Protein AF-A0A3M2GVE6-F1 (afdb_monomer)

Radius of gyration: 26.88 Å; Cα contacts (8 Å, |Δi|>4): 475; chains: 1; bounding box: 98×36×93 Å

Sequence (222 aa):
MRGYRLPGWLLPLLMGIGWSCGSPPQQAPPVEDITTPPPVAPADTPHAGVFQSLDGVWEGEFRIYRIPQQPPSPVRPRLGEDALPDTLPLQLTQIIRVRQEYTSQSPYFQRVHIRDQYVTETGDTVTVLSRGVNKVQNGQLWCVVVKPEETVVHRGTLLGARTIIWQRDNRDHSPEEGLKIEYFRETVRDSLYTIVGWGYYDGDDPHRAPRWWFSGRYHRIR

Foldseek 3Di:
DDDDDDDDDDDPPPPPPPPPPDDPPDDFDDLQDFPDATDDDPLCVVQFQLCVLVAAKKWDKKWKWFQPDFALPALDDDDDDFDDDPPGPIDTDWIKTKMKHWADPGRFKIKIWMWIWTADPVRDIDIWIKIWMWGDDNNWTWTWIDTPVDIDIWTWDDDPRFKIWTWDACPVPCVVQFGWTKIWIWGRDDQKIKIWIFIDGHPDDSSTYGRMIMIDIIGGPD

Solvent-accessible surface area (backbone atoms only — not comparable to full-atom values): 12790 Å² total; per-residue (Å²): 132,84,87,88,80,90,89,81,87,80,76,80,82,76,79,75,80,75,77,74,78,70,75,76,82,78,77,71,70,62,86,82,53,71,85,62,81,58,75,87,42,84,62,29,61,91,49,59,44,71,63,56,84,62,48,33,30,34,40,38,44,38,36,36,27,35,36,95,66,59,49,87,47,64,54,73,71,84,78,60,96,86,57,80,70,87,88,54,80,67,40,84,76,47,61,30,41,39,39,39,41,31,45,66,81,49,51,44,32,26,40,34,42,38,41,39,35,35,66,49,98,88,65,48,79,48,76,48,68,33,43,29,26,42,36,47,53,81,54,39,39,34,40,34,38,43,45,93,90,50,74,47,65,27,47,44,46,76,59,72,97,47,27,41,36,35,35,34,68,29,78,87,78,39,70,91,77,41,51,43,34,40,41,36,46,36,38,57,54,96,59,38,39,39,34,40,34,39,29,40,45,74,92,58,63,83,80,21,18,58,38,33,37,37,42,32,48,28,37,57,80,85

pLDDT: mean 88.89, std 16.05, range [37.78, 98.81]

Secondary structure (DSSP, 8-state):
---------------------PPPPPPPPPTT--SSPPPPPGGGGGGTTTTGGG-EEEEEEEEEEE-SS--SS-SSPPP-SS---TTS--EEEEEEEEEEEEEEEETTEEEEEEEEEEE-TTS-EEEEEEEEEEEEETTEEEEEEE-SS-EEEEEEEE-SSSEEEEEEEGGGT-GGG---EEEEEEEEETTEEEEEEEEE-TT--TTS--SEEEEEEEEE--

Nearest PDB structures (foldseek):
  8uzl-assembly2_B  TM=6.788E-01  e=8.921E-02  synthetic construct
  1kt5-assembly1_A  TM=5.659E-01  e=2.032E-01  Bos taurus
  6x9z-assembly1_A  TM=4.587E-01  e=5.985E-01  synthetic construct
  8u2f-assembly1_A  TM=3.318E-01  e=1.417E-01  Vibrio parahaemolyticus
  3rfz-assembly3_E-2  TM=3.690E-01  e=7.839E+00  Escherichia coli

Mean predicted aligned error: 7.71 Å

Structure (mmCIF, N/CA/C/O backbone):
data_AF-A0A3M2GVE6-F1
#
_entry.id   AF-A0A3M2GVE6-F1
#
loop_
_atom_site.group_PDB
_atom_site.id
_atom_site.type_symbol
_atom_site.label_atom_id
_atom_site.label_alt_id
_atom_site.label_comp_id
_atom_site.label_asym_id
_atom_site.label_entity_id
_atom_site.label_seq_id
_atom_site.pdbx_PDB_ins_code
_atom_site.Cartn_x
_atom_site.Cartn_y
_atom_site.Cartn_z
_atom_site.occupancy
_atom_site.B_iso_or_equiv
_atom_site.auth_seq_id
_atom_site.auth_comp_id
_atom_site.auth_asym_id
_atom_site.auth_atom_id
_atom_site.pdbx_PDB_model_num
ATOM 1 N N . MET A 1 1 ? 75.429 13.486 -67.798 1.00 41.19 1 MET A N 1
ATOM 2 C CA . MET A 1 1 ? 75.187 12.870 -66.472 1.00 41.19 1 MET A CA 1
ATOM 3 C C . MET A 1 1 ? 73.741 13.182 -66.092 1.00 41.19 1 MET A C 1
ATOM 5 O O . MET A 1 1 ? 73.402 14.353 -66.061 1.00 41.19 1 MET A O 1
ATOM 9 N N . ARG A 1 2 ? 72.819 12.209 -66.229 1.00 37.78 2 ARG A N 1
ATOM 10 C CA . ARG A 1 2 ? 72.065 11.570 -65.114 1.00 37.78 2 ARG A CA 1
ATOM 11 C C . ARG A 1 2 ? 71.607 12.627 -64.087 1.00 37.78 2 ARG A C 1
ATOM 13 O O . ARG A 1 2 ? 72.454 13.129 -63.370 1.00 37.78 2 ARG A O 1
ATOM 20 N N . GLY A 1 3 ? 70.364 13.111 -64.035 1.00 47.50 3 GLY A N 1
ATOM 21 C CA . GLY A 1 3 ? 69.078 12.410 -64.080 1.00 47.50 3 GLY A CA 1
ATOM 22 C C . GLY A 1 3 ? 68.775 11.829 -62.698 1.00 47.50 3 GLY A C 1
ATOM 23 O O . GLY A 1 3 ? 69.533 10.959 -62.309 1.00 47.50 3 GLY A O 1
ATOM 24 N N . TYR A 1 4 ? 67.741 12.316 -61.990 1.00 39.75 4 TYR A N 1
ATOM 25 C CA . TYR A 1 4 ? 66.775 11.541 -61.179 1.00 39.75 4 TYR A CA 1
ATOM 26 C C . TYR A 1 4 ? 65.643 12.437 -60.627 1.00 39.75 4 TYR A C 1
ATOM 28 O O . TYR A 1 4 ? 65.856 13.589 -60.257 1.00 39.75 4 TYR A O 1
ATOM 36 N N . ARG A 1 5 ? 64.426 11.875 -60.640 1.00 42.59 5 ARG A N 1
ATOM 37 C CA . ARG A 1 5 ? 63.130 12.409 -60.179 1.00 42.59 5 ARG A CA 1
ATOM 38 C C . ARG A 1 5 ? 62.802 11.885 -58.762 1.00 42.59 5 ARG A C 1
ATOM 40 O O . ARG A 1 5 ? 63.206 10.762 -58.494 1.00 42.59 5 ARG A O 1
ATOM 47 N N . LEU A 1 6 ? 62.056 12.706 -57.986 1.00 42.62 6 LEU A N 1
ATOM 48 C CA . LEU A 1 6 ? 60.961 12.514 -56.971 1.00 42.62 6 LEU A CA 1
ATOM 49 C C . LEU A 1 6 ? 60.826 11.155 -56.215 1.00 42.62 6 LEU A C 1
ATOM 51 O O . LEU A 1 6 ? 61.258 10.161 -56.781 1.00 42.62 6 LEU A O 1
ATOM 55 N N . PRO A 1 7 ? 60.119 11.003 -55.053 1.00 55.91 7 PRO A N 1
ATOM 56 C CA . PRO A 1 7 ? 59.081 11.861 -54.431 1.00 55.91 7 PRO A CA 1
ATOM 57 C C . PRO A 1 7 ? 59.117 11.888 -52.869 1.00 55.91 7 PRO A C 1
ATOM 59 O O . PRO A 1 7 ? 60.027 11.348 -52.253 1.00 55.91 7 PRO A O 1
ATOM 62 N N . GLY A 1 8 ? 58.097 12.453 -52.205 1.00 37.78 8 GLY A N 1
ATOM 63 C CA . GLY A 1 8 ? 57.828 12.114 -50.797 1.00 37.78 8 GLY A CA 1
ATOM 64 C C . GLY A 1 8 ? 57.064 13.164 -50.000 1.00 37.78 8 GLY A C 1
ATOM 65 O O . GLY A 1 8 ? 57.628 13.804 -49.122 1.00 37.78 8 GLY A O 1
ATOM 66 N N . TRP A 1 9 ? 55.778 13.338 -50.298 1.00 45.12 9 TRP A N 1
ATOM 67 C CA . TRP A 1 9 ? 54.858 14.080 -49.439 1.00 45.12 9 TRP A CA 1
ATOM 68 C C . TRP A 1 9 ? 54.611 13.264 -48.163 1.00 45.12 9 TRP A C 1
ATOM 70 O O . TRP A 1 9 ? 53.950 12.230 -48.212 1.00 45.12 9 TRP A O 1
ATOM 80 N N . LEU A 1 10 ? 55.142 13.719 -47.029 1.00 43.47 10 LEU A N 1
ATOM 81 C CA . LEU A 1 10 ? 54.762 13.241 -45.699 1.00 43.47 10 LEU A CA 1
ATOM 82 C C . LEU A 1 10 ? 53.625 14.130 -45.189 1.00 43.47 10 LEU A C 1
ATOM 84 O O . LEU A 1 10 ? 53.851 15.191 -44.612 1.00 43.47 10 LEU A O 1
ATOM 88 N N . LEU A 1 11 ? 52.392 13.700 -45.450 1.00 49.66 11 LEU A N 1
ATOM 89 C CA . LEU A 1 11 ? 51.212 14.178 -44.733 1.00 49.66 11 LEU A CA 1
ATOM 90 C C . LEU A 1 11 ? 51.318 13.697 -43.276 1.00 49.66 11 LEU A C 1
ATOM 92 O O . LEU A 1 11 ? 51.379 12.484 -43.057 1.00 49.66 11 LEU A O 1
ATOM 96 N N . PRO A 1 12 ? 51.326 14.590 -42.272 1.00 47.78 12 PRO A N 1
ATOM 97 C CA . PRO A 1 12 ? 51.165 14.167 -40.896 1.00 47.78 12 PRO A CA 1
ATOM 98 C C . PRO A 1 12 ? 49.717 13.703 -40.727 1.00 47.78 12 PRO A C 1
ATOM 100 O O . PRO A 1 12 ? 48.774 14.490 -40.808 1.00 47.78 12 PRO A O 1
ATOM 103 N N . LEU A 1 13 ? 49.546 12.398 -40.522 1.00 46.69 13 LEU A N 1
ATOM 104 C CA . LEU A 1 13 ? 48.288 11.805 -40.093 1.00 46.69 13 LEU A CA 1
ATOM 105 C C . LEU A 1 13 ? 48.014 12.305 -38.663 1.00 46.69 13 LEU A C 1
ATOM 107 O O . LEU A 1 13 ? 48.467 11.720 -37.681 1.00 46.69 13 LEU A O 1
ATOM 111 N N . LEU A 1 14 ? 47.327 13.441 -38.544 1.00 45.81 14 LEU A N 1
ATOM 112 C CA . LEU A 1 14 ? 46.731 13.897 -37.294 1.00 45.81 14 LEU A CA 1
ATOM 113 C C . LEU A 1 14 ? 45.659 12.873 -36.909 1.00 45.81 14 LEU A C 1
ATOM 115 O O . LEU A 1 14 ? 44.540 12.909 -37.418 1.00 45.81 14 LEU A O 1
ATOM 119 N N . MET A 1 15 ? 46.012 11.935 -36.027 1.00 45.38 15 MET A N 1
ATOM 120 C CA . MET A 1 15 ? 45.028 11.160 -35.278 1.00 45.38 15 MET A CA 1
ATOM 121 C C . MET A 1 15 ? 44.247 12.140 -34.404 1.00 45.38 15 MET A C 1
ATOM 123 O O . MET A 1 15 ? 44.642 12.463 -33.285 1.00 45.38 15 MET A O 1
ATOM 127 N N . GLY A 1 16 ? 43.144 12.654 -34.946 1.00 49.19 16 GLY A N 1
ATOM 128 C CA . GLY A 1 16 ? 42.115 13.299 -34.155 1.00 49.19 16 GLY A CA 1
ATOM 129 C C . GLY A 1 16 ? 41.559 12.258 -33.195 1.00 49.19 16 GLY A C 1
ATOM 130 O O . GLY A 1 16 ? 40.758 11.414 -33.588 1.00 49.19 16 GLY A O 1
ATOM 131 N N . ILE A 1 17 ? 42.007 12.301 -31.941 1.00 55.34 17 ILE A N 1
ATOM 132 C CA . ILE A 1 17 ? 41.291 11.684 -30.831 1.00 55.34 17 ILE A CA 1
ATOM 133 C C . ILE A 1 17 ? 39.960 12.429 -30.785 1.00 55.34 17 ILE A C 1
ATOM 135 O O . ILE A 1 17 ? 39.867 13.534 -30.254 1.00 55.34 17 ILE A O 1
ATOM 139 N N . GLY A 1 18 ? 38.949 11.869 -31.444 1.00 46.88 18 GLY A N 1
ATOM 140 C CA . GLY A 1 18 ? 37.577 12.306 -31.292 1.00 46.88 18 GLY A CA 1
ATOM 141 C C . GLY A 1 18 ? 37.183 12.002 -29.860 1.00 46.88 18 GLY A C 1
ATOM 142 O O . GLY A 1 18 ? 36.837 10.867 -29.541 1.00 46.88 18 GLY A O 1
ATOM 143 N N . TRP A 1 19 ? 37.280 13.002 -28.986 1.00 50.66 19 TRP A N 1
ATOM 144 C CA . TRP A 1 19 ? 36.579 12.993 -27.714 1.00 50.66 19 TRP A CA 1
ATOM 145 C C . TRP A 1 19 ? 35.099 12.965 -28.078 1.00 50.66 19 TRP A C 1
ATOM 147 O O . TRP A 1 19 ? 34.486 13.996 -28.341 1.00 50.66 19 TRP A O 1
ATOM 157 N N . SER A 1 20 ? 34.548 11.757 -28.195 1.00 51.25 20 SER A N 1
ATOM 158 C CA . SER A 1 20 ? 33.112 11.557 -28.182 1.00 51.25 20 SER A CA 1
ATOM 159 C C . SER A 1 20 ? 32.658 12.090 -26.834 1.00 51.25 20 SER A C 1
ATOM 161 O O . SER A 1 20 ? 32.805 11.409 -25.819 1.00 51.25 20 SER A O 1
ATOM 163 N N . CYS A 1 21 ? 32.197 13.341 -26.819 1.00 48.03 21 CYS A N 1
ATOM 164 C CA . CYS A 1 21 ? 31.505 13.947 -25.698 1.00 48.03 21 CYS A CA 1
ATOM 165 C C . CYS A 1 21 ? 30.288 13.069 -25.408 1.00 48.03 21 CYS A C 1
ATOM 167 O O . CYS A 1 21 ? 29.227 13.251 -26.002 1.00 48.03 21 CYS A O 1
ATOM 169 N N . GLY A 1 22 ? 30.471 12.061 -24.552 1.00 56.84 22 GLY A N 1
ATOM 170 C CA . GLY A 1 22 ? 29.373 11.300 -23.992 1.00 56.84 22 GLY A CA 1
ATOM 171 C C . GLY A 1 22 ? 28.440 12.309 -23.349 1.00 56.84 22 GLY A C 1
ATOM 172 O O . GLY A 1 22 ? 28.877 13.108 -22.517 1.00 56.84 22 GLY A O 1
ATOM 173 N N . SER A 1 23 ? 27.188 12.336 -23.800 1.00 63.28 23 SER A N 1
ATOM 174 C CA . SER A 1 23 ? 26.164 13.145 -23.155 1.00 63.28 23 SER A CA 1
ATOM 175 C C . SER A 1 23 ? 26.216 12.872 -21.649 1.00 63.28 23 SER A C 1
ATOM 177 O O . SER A 1 23 ? 26.389 11.711 -21.258 1.00 63.28 23 SER A O 1
ATOM 179 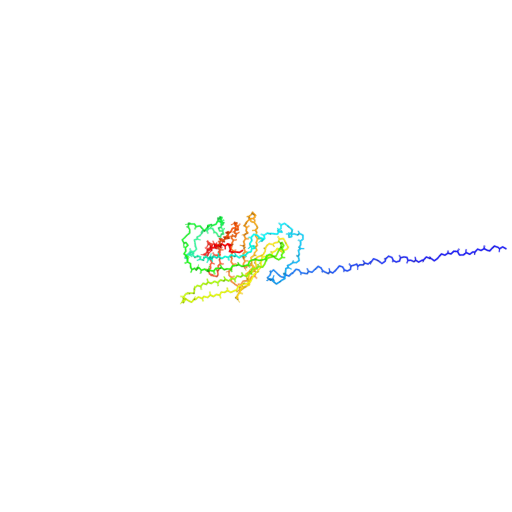N N . PRO A 1 24 ? 26.130 13.912 -20.803 1.00 62.75 24 PRO A N 1
ATOM 180 C CA . PRO A 1 24 ? 26.161 13.718 -19.364 1.00 62.75 24 PRO A CA 1
ATOM 181 C C . PRO A 1 24 ? 25.074 12.708 -18.970 1.00 62.75 24 PRO A C 1
ATOM 183 O O . PRO A 1 24 ? 23.998 12.719 -19.579 1.00 62.75 24 PRO A O 1
ATOM 186 N N . PRO A 1 25 ? 25.349 11.817 -17.999 1.00 68.81 25 PRO A N 1
ATOM 187 C CA . PRO A 1 25 ? 24.378 10.826 -17.564 1.00 68.81 25 PRO A CA 1
ATOM 188 C C . PRO A 1 25 ? 23.083 11.544 -17.187 1.00 68.81 25 PRO A C 1
ATOM 190 O O . PRO A 1 25 ? 23.088 12.462 -16.365 1.00 68.81 25 PRO A O 1
ATOM 193 N N . GLN A 1 26 ? 21.990 11.167 -17.851 1.00 70.38 26 GLN A N 1
ATOM 194 C CA . GLN A 1 26 ? 20.687 11.776 -17.634 1.00 70.38 26 GLN A CA 1
ATOM 195 C C . GLN A 1 26 ? 20.308 11.566 -16.167 1.00 70.38 26 GLN A C 1
ATOM 197 O O . GLN A 1 26 ? 20.229 10.430 -15.697 1.00 70.38 26 GLN A O 1
ATOM 202 N N . GLN A 1 27 ? 20.147 12.663 -15.428 1.00 79.94 27 GLN A N 1
ATOM 203 C CA . GLN A 1 27 ? 19.787 12.605 -14.018 1.00 79.94 27 GLN A CA 1
ATOM 204 C C . GLN A 1 27 ? 18.449 11.873 -13.882 1.00 79.94 27 GLN A C 1
ATOM 206 O O . GLN A 1 27 ? 17.494 12.181 -14.599 1.00 79.94 27 GLN A O 1
ATOM 211 N N . ALA A 1 28 ? 18.394 10.875 -12.999 1.00 85.06 28 ALA A N 1
ATOM 212 C CA . ALA A 1 28 ? 17.163 10.137 -12.754 1.00 85.06 28 ALA A CA 1
ATOM 213 C C . ALA A 1 28 ? 16.071 11.096 -12.242 1.00 85.06 28 ALA A C 1
ATOM 215 O O . ALA A 1 28 ? 16.392 12.015 -11.478 1.00 85.06 28 ALA A O 1
ATOM 216 N N . PRO A 1 29 ? 14.798 10.896 -12.635 1.00 89.94 29 PRO A N 1
ATOM 217 C CA . PRO A 1 29 ? 13.710 11.704 -12.109 1.00 89.94 29 PRO A CA 1
ATOM 218 C C . PRO A 1 29 ? 13.598 11.522 -10.584 1.00 89.94 29 PRO A C 1
ATOM 220 O O . PRO A 1 29 ? 14.005 10.474 -10.060 1.00 89.94 29 PRO A O 1
ATOM 223 N N . PRO A 1 30 ? 13.041 12.508 -9.862 1.00 94.38 30 PRO A N 1
ATOM 224 C CA . PRO A 1 30 ? 12.767 12.382 -8.434 1.00 94.38 30 PRO A CA 1
ATOM 225 C C . PRO A 1 30 ? 11.915 11.140 -8.117 1.00 94.38 30 PRO A C 1
ATOM 227 O O . PRO A 1 30 ? 11.138 10.664 -8.955 1.00 94.38 30 PRO A O 1
ATOM 230 N N . VAL A 1 31 ? 12.055 10.582 -6.911 1.00 93.81 31 VAL A N 1
ATOM 231 C CA . VAL A 1 31 ? 11.317 9.364 -6.524 1.00 93.81 31 VAL A CA 1
ATOM 232 C C . VAL A 1 31 ? 9.812 9.629 -6.536 1.00 93.81 31 VAL A C 1
ATOM 234 O O . VAL A 1 31 ? 9.043 8.756 -6.913 1.00 93.81 31 VAL A O 1
ATOM 237 N N . GLU A 1 32 ? 9.396 10.851 -6.257 1.00 94.56 32 GLU A N 1
ATOM 238 C CA . GLU A 1 32 ? 8.011 11.303 -6.166 1.00 94.56 32 GLU A CA 1
ATOM 239 C C . GLU A 1 32 ? 7.360 11.454 -7.553 1.00 94.56 32 GLU A C 1
ATOM 241 O O . GLU A 1 32 ? 6.135 11.501 -7.661 1.00 94.56 32 GLU A O 1
ATOM 246 N N . ASP A 1 33 ? 8.154 11.498 -8.635 1.00 95.81 33 ASP A N 1
ATOM 247 C CA . ASP A 1 33 ? 7.623 11.582 -9.995 1.00 95.81 33 ASP A CA 1
ATOM 248 C C . ASP A 1 33 ? 6.902 10.279 -10.375 1.00 95.81 33 ASP A C 1
ATOM 250 O O . ASP A 1 33 ? 7.508 9.216 -10.566 1.00 95.81 33 ASP A O 1
ATOM 254 N N . ILE A 1 34 ? 5.579 10.385 -10.503 1.00 96.88 34 ILE A N 1
ATOM 255 C CA . ILE A 1 34 ? 4.697 9.307 -10.955 1.00 96.88 34 ILE A CA 1
ATOM 256 C C . ILE A 1 34 ? 4.455 9.330 -12.470 1.00 96.88 34 ILE A C 1
ATOM 258 O O . ILE A 1 34 ? 3.793 8.444 -13.013 1.00 96.88 34 ILE A O 1
ATOM 262 N N . THR A 1 35 ? 4.911 10.360 -13.178 1.00 96.38 35 THR A N 1
ATOM 263 C CA . THR A 1 35 ? 4.611 10.586 -14.597 1.00 96.38 35 THR A CA 1
ATOM 264 C C . THR A 1 35 ? 5.626 9.908 -15.506 1.00 96.38 35 THR A C 1
ATOM 266 O O . THR A 1 35 ? 5.215 9.262 -16.474 1.00 96.38 35 THR A O 1
ATOM 269 N N . THR A 1 36 ? 6.908 9.954 -15.147 1.00 94.69 36 THR A N 1
ATOM 270 C CA . THR A 1 36 ? 8.010 9.451 -15.972 1.00 94.69 36 THR A CA 1
ATOM 271 C C . THR A 1 36 ? 8.582 8.152 -15.398 1.00 94.69 36 THR A C 1
ATOM 273 O O . THR A 1 36 ? 9.039 8.142 -14.253 1.00 94.69 36 THR A O 1
ATOM 276 N N . PRO A 1 37 ? 8.605 7.042 -16.161 1.00 95.69 37 PRO A N 1
ATOM 277 C CA . PRO A 1 37 ? 9.371 5.864 -15.773 1.00 95.69 37 PRO A CA 1
ATOM 278 C C . PRO A 1 37 ? 10.866 6.207 -15.643 1.00 95.69 37 PRO A C 1
ATOM 280 O O . PRO A 1 37 ? 11.411 6.841 -16.551 1.00 95.69 37 PRO A O 1
ATOM 283 N N . PRO A 1 38 ? 11.548 5.811 -14.553 1.00 94.50 38 PRO A N 1
ATOM 284 C CA . PRO A 1 38 ? 12.977 6.061 -14.410 1.00 94.50 38 PRO A CA 1
ATOM 285 C C . PRO A 1 38 ? 13.772 5.267 -15.464 1.00 94.50 38 PRO A C 1
ATOM 287 O O . PRO A 1 38 ? 13.320 4.205 -15.907 1.00 94.50 38 PRO A O 1
ATOM 290 N N . PRO A 1 39 ? 14.958 5.750 -15.877 1.00 95.31 39 PRO A N 1
ATOM 291 C CA . PRO A 1 39 ? 15.847 4.968 -16.726 1.00 95.31 39 PRO A CA 1
ATOM 292 C C . PRO A 1 39 ? 16.277 3.693 -15.991 1.00 95.31 39 PRO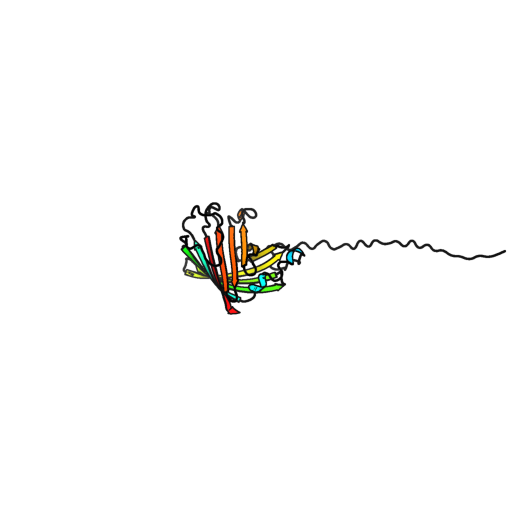 A C 1
ATOM 294 O O . PRO A 1 39 ? 16.569 3.731 -14.797 1.00 95.31 39 PRO A O 1
ATOM 297 N N . VAL A 1 40 ? 16.333 2.574 -16.713 1.00 96.25 40 VAL A N 1
ATOM 298 C CA . VAL A 1 40 ? 16.705 1.274 -16.139 1.00 96.25 40 VAL A CA 1
ATOM 299 C C . VAL A 1 40 ? 18.211 1.233 -15.886 1.00 96.25 40 VAL A C 1
ATOM 301 O O . VAL A 1 40 ? 19.009 1.341 -16.820 1.00 96.25 40 VAL A O 1
ATOM 304 N N . ALA A 1 41 ? 18.602 1.044 -14.630 1.00 96.00 41 ALA A N 1
ATOM 305 C CA . ALA A 1 41 ? 19.979 0.835 -14.210 1.00 96.00 41 ALA A CA 1
ATOM 306 C C . ALA A 1 41 ? 20.313 -0.669 -14.139 1.00 96.00 41 ALA A C 1
ATOM 308 O O . ALA A 1 41 ? 19.433 -1.488 -13.872 1.00 96.00 41 ALA A O 1
ATOM 309 N N . PRO A 1 42 ? 21.592 -1.075 -14.272 1.00 96.94 42 PRO A N 1
ATOM 310 C CA . PRO A 1 42 ? 21.991 -2.475 -14.093 1.00 96.94 42 PRO A CA 1
ATOM 311 C C . PRO A 1 42 ? 21.540 -3.082 -12.754 1.00 96.94 42 PRO A C 1
ATOM 313 O O . PRO A 1 42 ? 21.178 -4.258 -12.704 1.00 96.94 42 PRO A O 1
ATOM 316 N N . ALA A 1 43 ? 21.506 -2.268 -11.693 1.00 97.31 43 ALA A N 1
ATOM 317 C CA . ALA A 1 43 ? 21.043 -2.659 -10.362 1.00 97.31 43 ALA A CA 1
ATOM 318 C C . ALA A 1 43 ? 19.546 -3.016 -10.301 1.00 97.31 43 ALA A C 1
ATOM 320 O O . ALA A 1 43 ? 19.134 -3.684 -9.357 1.00 97.31 43 ALA A O 1
ATOM 321 N N . ASP A 1 44 ? 18.743 -2.614 -11.290 1.00 97.81 44 ASP A N 1
ATOM 322 C CA . ASP A 1 44 ? 17.305 -2.899 -11.330 1.00 97.81 44 ASP A CA 1
ATOM 323 C C . ASP A 1 44 ? 17.019 -4.330 -11.799 1.00 97.81 44 ASP A C 1
ATOM 325 O O . ASP A 1 44 ? 15.993 -4.898 -11.437 1.00 97.81 44 ASP A O 1
ATOM 329 N N . THR A 1 45 ? 17.941 -4.934 -12.561 1.00 97.75 45 THR A N 1
ATOM 330 C CA . THR A 1 45 ? 17.791 -6.254 -13.204 1.00 97.75 45 THR A CA 1
ATOM 331 C C . THR A 1 45 ? 17.215 -7.348 -12.291 1.00 97.75 45 THR A C 1
ATOM 333 O O . THR A 1 45 ? 16.309 -8.057 -12.732 1.00 97.75 45 THR A O 1
ATOM 336 N N . PRO A 1 46 ? 17.651 -7.500 -11.020 1.00 97.25 46 PRO A N 1
ATOM 337 C CA . PRO A 1 46 ? 17.106 -8.521 -10.119 1.00 97.25 46 PRO A CA 1
ATOM 338 C C . PRO A 1 46 ? 15.619 -8.341 -9.770 1.00 97.25 46 PRO A C 1
ATOM 340 O O . PRO A 1 46 ? 15.003 -9.263 -9.241 1.00 97.25 46 PRO A O 1
ATOM 343 N N . HIS A 1 47 ? 15.043 -7.168 -10.037 1.00 97.81 47 HIS A N 1
ATOM 344 C CA . HIS A 1 47 ? 13.662 -6.807 -9.719 1.00 97.81 47 HIS A CA 1
ATOM 345 C C . HIS A 1 47 ? 12.746 -6.760 -10.951 1.00 97.81 47 HIS A C 1
ATOM 347 O O . HIS A 1 47 ? 11.627 -6.254 -10.871 1.00 97.81 47 HIS A O 1
ATOM 353 N N . ALA A 1 48 ? 13.186 -7.282 -12.098 1.00 98.12 48 ALA A N 1
ATOM 354 C CA . ALA A 1 48 ? 12.356 -7.343 -13.295 1.00 98.12 48 ALA A CA 1
ATOM 355 C C . ALA A 1 48 ? 11.064 -8.145 -13.046 1.00 98.12 48 ALA A C 1
ATOM 357 O O . ALA A 1 48 ? 11.101 -9.286 -12.592 1.00 98.12 48 ALA A O 1
ATOM 358 N N . GLY A 1 49 ? 9.914 -7.548 -13.361 1.00 97.88 49 GLY A N 1
ATOM 359 C CA . GLY A 1 49 ? 8.593 -8.170 -13.235 1.00 97.88 49 GLY A CA 1
ATOM 360 C C . GLY A 1 49 ? 8.063 -8.248 -11.802 1.00 97.88 49 GLY A C 1
ATOM 361 O O . GLY A 1 49 ? 7.023 -8.860 -11.576 1.00 97.88 49 GLY A O 1
ATOM 362 N N . VAL A 1 50 ? 8.732 -7.617 -10.831 1.00 98.00 50 VAL A N 1
ATOM 363 C CA . VAL A 1 50 ? 8.398 -7.745 -9.403 1.00 98.00 50 VAL A CA 1
ATOM 364 C C . VAL A 1 50 ? 6.962 -7.327 -9.055 1.00 98.00 50 VAL A C 1
ATOM 366 O O . VAL A 1 50 ? 6.372 -7.866 -8.123 1.00 98.00 50 VAL A O 1
ATOM 369 N N . PHE A 1 51 ? 6.373 -6.408 -9.822 1.00 98.00 51 PHE A N 1
ATOM 370 C CA . PHE A 1 51 ? 5.011 -5.912 -9.597 1.00 98.00 51 PHE A CA 1
ATOM 371 C C . PHE A 1 51 ? 3.941 -6.625 -10.432 1.00 98.00 51 PHE A C 1
ATOM 373 O O . PHE A 1 51 ? 2.753 -6.373 -10.244 1.00 98.00 51 PHE A O 1
ATOM 380 N N . GLN A 1 52 ? 4.330 -7.515 -11.348 1.00 97.38 52 GLN A N 1
ATOM 381 C CA . GLN A 1 52 ? 3.425 -8.088 -12.350 1.00 97.38 52 GLN A CA 1
ATOM 382 C C . GLN A 1 52 ? 2.244 -8.847 -11.728 1.00 97.38 52 GLN A C 1
ATOM 384 O O . GLN A 1 52 ? 1.149 -8.859 -12.282 1.00 97.38 52 GLN A O 1
ATOM 389 N N . SER A 1 53 ? 2.433 -9.450 -10.552 1.00 96.69 53 SER A N 1
ATOM 390 C CA . SER A 1 53 ? 1.358 -10.147 -9.837 1.00 96.69 53 SER A CA 1
ATOM 391 C C . SER A 1 53 ? 0.181 -9.231 -9.477 1.00 96.69 53 SER A C 1
ATOM 393 O O . SER A 1 53 ? -0.947 -9.717 -9.384 1.00 96.69 53 SER A O 1
ATOM 395 N N . LEU A 1 54 ? 0.413 -7.923 -9.323 1.00 97.56 54 LEU A N 1
ATOM 396 C CA . LEU A 1 54 ? -0.621 -6.931 -9.029 1.00 97.56 54 LEU A CA 1
ATOM 397 C C . LEU A 1 54 ? -1.417 -6.499 -10.265 1.00 97.56 54 LEU A C 1
ATOM 399 O O . LEU A 1 54 ? -2.497 -5.950 -10.082 1.00 97.56 54 LEU A O 1
ATOM 403 N N . ASP A 1 55 ? -0.944 -6.740 -11.495 1.00 98.25 55 ASP A N 1
ATOM 404 C CA . ASP A 1 55 ? -1.649 -6.302 -12.710 1.00 98.25 55 ASP A CA 1
ATOM 405 C C . ASP A 1 55 ? -3.097 -6.797 -12.724 1.00 98.25 55 ASP A C 1
ATOM 407 O O . ASP A 1 55 ? -3.343 -7.968 -12.441 1.00 98.25 55 ASP A O 1
ATOM 411 N N . GLY A 1 56 ? -4.043 -5.925 -13.080 1.00 98.06 56 GLY A N 1
ATOM 412 C CA . GLY A 1 56 ? -5.477 -6.226 -13.085 1.00 98.06 56 GLY A CA 1
ATOM 413 C C . GLY A 1 56 ? -6.288 -5.268 -12.217 1.00 98.06 56 GLY A C 1
ATOM 414 O O . GLY A 1 56 ? -5.800 -4.217 -11.789 1.00 98.06 56 GLY A O 1
ATOM 415 N N . VAL A 1 57 ? -7.550 -5.624 -11.979 1.00 98.69 57 VAL A N 1
ATOM 416 C CA . VAL A 1 57 ? -8.453 -4.847 -11.120 1.00 98.69 57 VAL A CA 1
ATOM 417 C C . VAL A 1 57 ? -8.779 -5.613 -9.855 1.00 98.69 57 VAL A C 1
ATOM 419 O O . VAL A 1 57 ? -9.223 -6.759 -9.912 1.00 98.69 57 VAL A O 1
ATOM 422 N N . TRP A 1 58 ? -8.629 -4.934 -8.725 1.00 98.75 58 TRP A N 1
ATOM 423 C CA . TRP A 1 58 ? -8.876 -5.457 -7.392 1.00 98.75 58 TRP A CA 1
ATOM 424 C C . TRP A 1 58 ? -9.959 -4.644 -6.700 1.00 98.75 58 TRP A C 1
ATOM 426 O O . TRP A 1 58 ? -9.917 -3.413 -6.715 1.00 98.75 58 TRP A O 1
ATOM 436 N N . GLU A 1 59 ? -10.915 -5.329 -6.080 1.00 98.81 59 GLU A N 1
ATOM 437 C CA . GLU A 1 59 ? -11.966 -4.704 -5.278 1.00 98.81 59 GLU A CA 1
ATOM 438 C C . GLU A 1 59 ? -12.099 -5.382 -3.918 1.00 98.81 59 GLU A C 1
ATOM 440 O O . GLU A 1 59 ? -11.967 -6.601 -3.791 1.00 98.81 59 GLU A O 1
ATOM 445 N N . GLY A 1 60 ? -12.363 -4.588 -2.886 1.00 98.62 60 GLY A N 1
ATOM 446 C CA . GLY A 1 60 ? -12.546 -5.101 -1.536 1.00 98.62 60 GLY A CA 1
ATOM 447 C C . GLY A 1 60 ? -12.566 -4.004 -0.486 1.00 98.62 60 GLY A C 1
ATOM 448 O O . GLY A 1 60 ? -12.975 -2.873 -0.753 1.00 98.62 60 GLY A O 1
ATOM 449 N N . GLU A 1 61 ? -12.137 -4.353 0.722 1.00 98.69 61 GLU A N 1
ATOM 450 C CA . GLU A 1 61 ? -12.187 -3.453 1.870 1.00 98.69 61 GLU A CA 1
ATOM 451 C C . GLU A 1 61 ? -10.810 -3.285 2.502 1.00 98.69 61 GLU A C 1
ATOM 453 O O . GLU A 1 61 ? -10.086 -4.259 2.722 1.00 98.69 61 GLU A O 1
ATOM 458 N N . PHE A 1 62 ? -10.500 -2.039 2.846 1.00 98.56 62 PHE A N 1
ATOM 459 C CA . PHE A 1 62 ? -9.404 -1.663 3.721 1.00 98.56 62 PHE A CA 1
ATOM 460 C C . PHE A 1 62 ? -9.978 -1.208 5.060 1.00 98.56 62 PHE A C 1
ATOM 462 O O . PHE A 1 62 ? -10.808 -0.301 5.129 1.00 98.56 62 PHE A O 1
ATOM 469 N N . ARG A 1 63 ? -9.567 -1.874 6.131 1.00 98.50 63 ARG A N 1
ATOM 470 C CA . ARG A 1 63 ? -10.058 -1.664 7.490 1.00 98.50 63 ARG A CA 1
ATOM 471 C C . ARG A 1 63 ? -8.963 -1.048 8.337 1.00 98.50 63 ARG A C 1
ATOM 473 O O . ARG A 1 63 ? -7.836 -1.547 8.358 1.00 98.50 63 ARG A O 1
ATOM 480 N N . ILE A 1 64 ? -9.323 0.015 9.042 1.00 98.19 64 ILE A N 1
ATOM 481 C CA . ILE A 1 64 ? -8.446 0.742 9.953 1.00 98.19 64 ILE A CA 1
ATOM 482 C C . ILE A 1 64 ? -8.889 0.435 11.373 1.00 98.19 64 ILE A C 1
ATOM 484 O O . ILE A 1 64 ? -10.071 0.535 11.708 1.00 98.19 64 ILE A O 1
ATOM 488 N N . TYR A 1 65 ? -7.925 0.065 12.200 1.00 97.81 65 TYR A N 1
ATOM 489 C CA . TYR A 1 65 ? -8.116 -0.238 13.601 1.00 97.81 65 TYR A CA 1
ATOM 490 C C . TYR A 1 65 ? -7.224 0.650 14.455 1.00 97.81 65 TYR A C 1
ATOM 492 O O . TYR A 1 65 ? -6.126 1.046 14.059 1.00 97.81 65 TYR A O 1
ATOM 500 N N . ARG A 1 66 ? -7.685 0.898 15.674 1.00 96.75 66 ARG A N 1
ATOM 501 C CA . ARG A 1 66 ? -6.975 1.645 16.703 1.00 96.75 66 ARG A CA 1
ATOM 502 C C . ARG A 1 66 ? -6.893 0.816 17.975 1.00 96.75 66 ARG A C 1
ATOM 504 O O . ARG A 1 66 ? -7.873 0.188 18.368 1.00 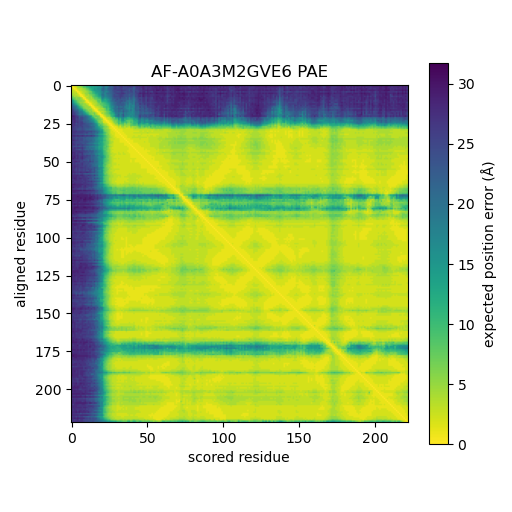96.75 66 ARG A O 1
ATOM 511 N N . ILE A 1 67 ? -5.766 0.903 18.675 1.00 94.88 67 ILE A N 1
ATOM 512 C CA . ILE A 1 67 ? -5.710 0.579 20.106 1.00 94.88 67 ILE A CA 1
ATOM 513 C C . ILE A 1 67 ? -5.942 1.855 20.932 1.00 94.88 67 ILE A C 1
ATOM 515 O O . ILE A 1 67 ? -5.258 2.853 20.696 1.00 94.88 67 ILE A O 1
ATOM 519 N N . PRO A 1 68 ? -6.877 1.875 21.904 1.00 93.19 68 PRO A N 1
ATOM 520 C CA . PRO A 1 68 ? -7.184 3.084 22.679 1.00 93.19 68 PRO A CA 1
ATOM 521 C C . PRO A 1 68 ? -5.975 3.688 23.395 1.00 93.19 68 PRO A C 1
ATOM 523 O O . PRO A 1 68 ? -5.840 4.908 23.456 1.00 93.19 68 PRO A O 1
ATOM 526 N N . GLN A 1 69 ? -5.091 2.825 23.896 1.00 92.06 69 GLN A N 1
ATOM 527 C CA . GLN A 1 69 ? -3.864 3.186 24.590 1.00 92.06 69 GLN A CA 1
ATOM 528 C C . GLN A 1 69 ? -2.725 2.299 24.078 1.00 92.06 69 GLN A C 1
ATOM 530 O O . GLN A 1 69 ? -2.863 1.078 24.053 1.00 92.06 69 GLN A O 1
ATOM 535 N N . GLN A 1 70 ? -1.600 2.899 23.675 1.00 91.19 70 GLN A N 1
ATOM 536 C CA . GLN A 1 70 ? -0.451 2.148 23.158 1.00 91.19 70 GLN A CA 1
ATOM 537 C C . GLN A 1 70 ? 0.148 1.279 24.273 1.00 91.19 70 GLN A C 1
ATOM 539 O O . GLN A 1 70 ? 0.608 1.827 25.267 1.00 91.19 70 GLN A O 1
ATOM 544 N N . PRO A 1 71 ? 0.182 -0.056 24.197 1.00 89.06 71 PRO A N 1
ATOM 545 C CA . PRO A 1 71 ? 0.881 -0.844 25.207 1.00 89.06 71 PRO A CA 1
ATOM 546 C C . PRO A 1 71 ? 2.406 -0.632 25.106 1.00 89.06 71 PRO A C 1
ATOM 548 O O . PRO A 1 71 ? 2.905 -0.247 24.049 1.00 89.06 71 PRO A O 1
ATOM 551 N N . PRO A 1 72 ? 3.185 -0.936 26.159 1.00 86.12 72 PRO A N 1
ATOM 552 C CA . PRO A 1 72 ? 4.657 -0.948 26.106 1.00 86.12 72 PRO A CA 1
ATOM 553 C C . PRO A 1 72 ? 5.241 -2.084 25.226 1.00 86.12 72 PRO A C 1
ATOM 555 O O . PRO A 1 72 ? 6.438 -2.343 25.259 1.00 86.12 72 PRO A O 1
ATOM 558 N N . SER A 1 73 ? 4.389 -2.787 24.468 1.00 72.06 73 SER A N 1
ATOM 559 C CA . SER A 1 73 ? 4.706 -3.915 23.577 1.00 72.06 73 SER A CA 1
ATOM 560 C C . SER A 1 73 ? 5.561 -3.472 22.375 1.00 72.06 73 SER A C 1
ATOM 562 O O . SER A 1 73 ? 5.724 -2.266 22.181 1.00 72.06 73 SER A O 1
ATOM 564 N N . PRO A 1 74 ? 6.155 -4.396 21.587 1.00 74.94 74 PRO A N 1
ATOM 565 C CA . PRO A 1 74 ? 7.333 -4.074 20.802 1.00 74.94 74 PRO A CA 1
ATOM 566 C C . PRO A 1 74 ? 7.061 -2.933 19.827 1.00 74.94 74 PRO A C 1
ATOM 568 O O . PRO A 1 74 ? 6.041 -2.895 19.145 1.00 74.94 74 PRO A O 1
ATOM 571 N N . VAL A 1 75 ? 8.041 -2.041 19.748 1.00 73.94 75 VAL A N 1
ATOM 572 C CA . VAL A 1 75 ? 8.017 -0.791 18.985 1.00 73.94 75 VAL A CA 1
ATOM 573 C C . VAL A 1 75 ? 7.790 -1.003 17.485 1.00 73.94 75 VAL A C 1
ATOM 575 O O . VAL A 1 75 ? 7.389 -0.100 16.772 1.00 73.94 75 VAL A O 1
ATOM 578 N N . ARG A 1 76 ? 8.091 -2.188 16.954 1.00 79.62 76 ARG A N 1
ATOM 579 C CA . ARG A 1 76 ? 7.946 -2.507 15.526 1.00 79.62 76 ARG A CA 1
ATOM 580 C C . ARG A 1 76 ? 7.631 -3.993 15.395 1.00 79.62 76 ARG A C 1
ATOM 582 O O . ARG A 1 76 ? 8.546 -4.788 15.164 1.00 79.62 76 ARG A O 1
ATOM 589 N N . PRO A 1 77 ? 6.380 -4.407 15.653 1.00 82.00 77 PRO A N 1
ATOM 590 C CA . PRO A 1 77 ? 6.031 -5.816 15.617 1.00 82.00 77 PRO A CA 1
ATOM 591 C C . PRO A 1 77 ? 6.230 -6.354 14.198 1.00 82.00 77 PRO A C 1
ATOM 593 O O . PRO A 1 77 ? 5.856 -5.716 13.210 1.00 82.00 77 PRO A O 1
ATOM 596 N N . ARG A 1 78 ? 6.824 -7.546 14.088 1.00 82.44 78 ARG A N 1
ATOM 597 C CA . ARG A 1 78 ? 6.850 -8.272 12.816 1.00 82.44 78 ARG A CA 1
ATOM 598 C C . ARG A 1 78 ? 5.436 -8.748 12.512 1.00 82.44 78 ARG A C 1
ATOM 600 O O . ARG A 1 78 ? 4.796 -9.351 13.370 1.00 82.44 78 ARG A O 1
ATOM 607 N N . LEU A 1 79 ? 4.969 -8.486 11.299 1.00 84.94 79 LEU A N 1
ATOM 608 C CA . LEU A 1 79 ? 3.654 -8.932 10.862 1.00 84.94 79 LEU A CA 1
ATOM 609 C C . LEU A 1 79 ? 3.671 -10.418 10.491 1.00 84.94 79 LEU A C 1
ATOM 611 O O . LEU A 1 79 ? 4.591 -10.893 9.816 1.00 84.94 79 LEU A O 1
ATOM 615 N N . GLY A 1 80 ? 2.624 -11.134 10.909 1.00 79.69 80 GLY A N 1
ATOM 616 C CA . GLY A 1 80 ? 2.303 -12.471 10.410 1.00 79.69 80 GLY A CA 1
ATOM 617 C C . GLY A 1 80 ? 1.956 -12.453 8.918 1.00 79.69 80 GLY A C 1
ATOM 618 O O . GLY A 1 80 ? 2.033 -11.410 8.270 1.00 79.69 80 GLY A O 1
ATOM 619 N N . GLU A 1 81 ? 1.633 -13.614 8.344 1.00 73.00 81 GLU A N 1
ATOM 620 C CA . GLU A 1 81 ? 1.387 -13.727 6.897 1.00 73.00 81 GLU A CA 1
ATOM 621 C C . GLU A 1 81 ? 0.194 -12.916 6.405 1.00 73.00 81 GLU A C 1
ATOM 623 O O . GLU A 1 81 ? 0.357 -12.150 5.460 1.00 73.00 81 GLU A O 1
ATOM 628 N N . ASP A 1 82 ? -0.953 -13.030 7.073 1.00 74.88 82 ASP A N 1
ATOM 629 C CA . ASP A 1 82 ? -2.209 -12.437 6.599 1.00 74.88 82 ASP A CA 1
ATOM 630 C C . ASP A 1 82 ? -3.150 -12.017 7.743 1.00 74.88 82 ASP A C 1
ATOM 632 O O . ASP A 1 82 ? -4.342 -11.807 7.523 1.00 74.88 82 ASP A O 1
ATOM 636 N N . ALA A 1 83 ? -2.646 -11.922 8.976 1.00 84.75 83 ALA A N 1
ATOM 637 C CA . ALA A 1 83 ? -3.474 -11.656 10.148 1.00 84.75 83 ALA A CA 1
ATOM 638 C C . ALA A 1 83 ? -2.895 -10.549 11.028 1.00 84.75 83 ALA A C 1
ATOM 640 O O . ALA A 1 83 ? -1.680 -10.448 11.233 1.00 84.75 83 ALA A O 1
ATOM 641 N N . LEU A 1 84 ? -3.806 -9.737 11.560 1.00 89.44 84 LEU A N 1
ATOM 642 C CA . LEU A 1 84 ? -3.522 -8.836 12.666 1.00 89.44 84 LEU A CA 1
ATOM 643 C C . LEU A 1 84 ? -3.269 -9.653 13.946 1.00 89.44 84 LEU A C 1
ATOM 645 O O . LEU A 1 84 ? -3.730 -10.789 14.041 1.00 89.44 84 LEU A O 1
ATOM 649 N N . PRO A 1 85 ? -2.540 -9.116 14.938 1.00 85.50 85 PRO A N 1
ATOM 650 C CA . PRO A 1 85 ? -2.332 -9.827 16.192 1.00 85.50 85 PRO A CA 1
ATOM 651 C C . PRO A 1 85 ? -3.636 -9.949 16.991 1.00 85.50 85 PRO A C 1
ATOM 653 O O . PRO A 1 85 ? -4.169 -8.944 17.460 1.00 85.50 85 PRO A O 1
ATOM 656 N N . ASP A 1 86 ? -4.086 -11.180 17.236 1.00 84.88 86 ASP A N 1
ATOM 657 C CA . ASP A 1 86 ? -5.282 -11.471 18.049 1.00 84.88 86 ASP A CA 1
ATOM 658 C C . ASP A 1 86 ? -5.117 -11.091 19.533 1.00 84.88 86 ASP A C 1
ATOM 660 O O . ASP A 1 86 ? -6.074 -11.066 20.304 1.00 84.88 86 ASP A O 1
ATOM 664 N N . THR A 1 87 ? -3.888 -10.796 19.958 1.00 86.00 87 THR A N 1
ATOM 665 C CA . THR A 1 87 ? -3.547 -10.425 21.336 1.00 86.00 87 THR A CA 1
ATOM 666 C C . THR A 1 87 ? -3.779 -8.947 21.649 1.00 86.00 87 THR A C 1
ATOM 668 O O . THR A 1 87 ? -3.661 -8.548 22.809 1.00 86.00 87 THR A O 1
ATOM 671 N N . LEU A 1 88 ? -4.077 -8.118 20.644 1.00 88.25 88 LEU A N 1
ATOM 672 C CA . LEU A 1 88 ? -4.280 -6.682 20.819 1.00 88.25 88 LEU A CA 1
ATOM 673 C C . LEU A 1 88 ? -5.776 -6.336 20.869 1.00 88.25 88 LEU A C 1
ATOM 675 O O . LEU A 1 88 ? -6.550 -6.860 20.069 1.00 88.25 88 LEU A O 1
ATOM 679 N N . PRO A 1 89 ? -6.204 -5.408 21.747 1.00 93.19 89 PRO A N 1
ATOM 680 C CA . PRO A 1 89 ? -7.597 -4.970 21.826 1.00 93.19 89 PRO A CA 1
ATOM 681 C C . PRO A 1 89 ? -7.915 -3.958 20.711 1.00 93.19 89 PRO A C 1
ATOM 683 O O . PRO A 1 89 ? -8.138 -2.773 20.964 1.00 93.19 89 PRO A O 1
ATOM 686 N N . LEU A 1 90 ? -7.873 -4.422 19.462 1.00 95.25 90 LEU A N 1
ATOM 687 C CA . LEU A 1 90 ? -8.102 -3.610 18.271 1.00 95.25 90 LEU A CA 1
ATOM 688 C C . LEU A 1 90 ? -9.575 -3.198 18.161 1.00 95.25 90 LEU A C 1
ATOM 690 O O . LEU A 1 90 ? -10.473 -4.038 18.162 1.00 95.25 90 LEU A O 1
ATOM 694 N N . GLN A 1 91 ? -9.818 -1.898 18.014 1.00 96.94 91 GLN A N 1
ATOM 695 C CA . GLN A 1 91 ? -11.136 -1.328 17.749 1.00 96.94 91 GLN A CA 1
ATOM 696 C C . GLN A 1 91 ? -11.199 -0.866 16.299 1.00 96.94 91 GLN A C 1
ATOM 698 O O . GLN A 1 91 ? -10.364 -0.070 15.874 1.00 96.94 91 GLN A O 1
ATOM 703 N N . LEU A 1 92 ? -12.174 -1.363 15.538 1.00 97.31 92 LEU A N 1
ATOM 704 C CA . LEU A 1 92 ? -12.416 -0.914 14.169 1.00 97.31 92 LEU A CA 1
ATOM 705 C C . LEU A 1 92 ? -12.864 0.552 14.185 1.00 97.31 92 LEU A C 1
ATOM 707 O O . LEU A 1 92 ? -13.860 0.878 14.827 1.00 97.31 92 LEU A O 1
ATOM 711 N N . THR A 1 93 ? -12.142 1.417 13.477 1.00 97.38 93 THR A N 1
ATOM 712 C CA . THR A 1 93 ? -12.455 2.850 13.382 1.00 97.38 93 THR A CA 1
ATOM 713 C C . THR A 1 93 ? -13.043 3.222 12.032 1.00 97.38 93 THR A C 1
ATOM 715 O O . THR A 1 93 ? -13.925 4.068 11.973 1.00 97.38 93 THR A O 1
ATOM 718 N N . GLN A 1 94 ? -12.579 2.591 10.950 1.00 97.88 94 GLN A N 1
ATOM 719 C CA . GLN A 1 94 ? -13.010 2.928 9.596 1.00 97.88 94 GLN A CA 1
ATOM 720 C C . GLN A 1 94 ? -12.990 1.700 8.688 1.00 97.88 94 GLN A C 1
ATOM 722 O O . GLN A 1 94 ? -12.076 0.875 8.748 1.00 97.88 94 GLN A O 1
ATOM 727 N N . ILE A 1 95 ? -13.977 1.625 7.795 1.00 98.50 95 ILE A N 1
ATOM 728 C CA . ILE A 1 95 ? -13.945 0.766 6.610 1.00 98.50 95 ILE A CA 1
ATOM 729 C C . ILE A 1 95 ? -13.904 1.673 5.382 1.00 98.50 95 ILE A C 1
ATOM 731 O O . ILE A 1 95 ? -14.686 2.623 5.277 1.00 98.50 95 ILE A O 1
ATOM 735 N N . ILE A 1 96 ? -12.999 1.360 4.462 1.00 98.62 96 ILE A N 1
ATOM 736 C CA . ILE A 1 96 ? -12.873 1.992 3.154 1.00 98.62 96 ILE A CA 1
ATOM 737 C C . ILE A 1 96 ? -13.130 0.912 2.107 1.00 98.62 96 ILE A C 1
ATOM 739 O O . ILE A 1 96 ? -12.465 -0.123 2.098 1.00 98.62 96 ILE A O 1
ATOM 743 N N . ARG A 1 97 ? -14.098 1.143 1.224 1.00 98.81 97 ARG A N 1
ATOM 744 C CA . ARG A 1 97 ? -14.285 0.335 0.018 1.00 98.81 97 ARG A CA 1
ATOM 745 C C . ARG A 1 97 ? -13.302 0.816 -1.029 1.00 98.81 97 ARG A C 1
ATOM 747 O O . ARG A 1 97 ? -13.302 1.998 -1.366 1.00 98.81 97 ARG A O 1
ATOM 754 N N . VAL A 1 98 ? -12.483 -0.095 -1.525 1.00 98.81 98 VAL A N 1
ATOM 755 C CA . VAL A 1 98 ? -11.352 0.234 -2.386 1.00 98.81 98 VAL A CA 1
ATOM 756 C C . VAL A 1 98 ? -11.506 -0.491 -3.712 1.00 98.81 98 VAL A C 1
ATOM 758 O O . VAL A 1 98 ? -11.794 -1.690 -3.749 1.00 98.81 98 VAL A O 1
ATOM 761 N N . ARG A 1 99 ? -11.267 0.242 -4.798 1.00 98.75 99 ARG A N 1
ATOM 762 C CA . ARG A 1 99 ? -11.051 -0.300 -6.139 1.00 98.75 99 ARG A CA 1
ATOM 763 C C . ARG A 1 99 ? -9.695 0.163 -6.650 1.00 98.75 99 ARG A C 1
ATOM 765 O O . ARG A 1 99 ? -9.465 1.366 -6.770 1.00 98.75 99 ARG A O 1
ATOM 772 N N . GLN A 1 100 ? -8.831 -0.783 -6.993 1.00 98.75 100 GLN A N 1
ATOM 773 C CA . GLN A 1 100 ? -7.492 -0.532 -7.521 1.00 98.75 100 GLN A CA 1
ATOM 774 C C . GLN A 1 100 ? -7.361 -1.122 -8.919 1.00 98.75 100 GLN A C 1
ATOM 776 O O . GLN A 1 100 ? -7.770 -2.253 -9.164 1.00 98.75 100 GLN A O 1
ATOM 781 N N . GLU A 1 101 ? -6.767 -0.368 -9.832 1.00 98.81 101 GLU A N 1
ATOM 782 C CA . GLU A 1 101 ? -6.470 -0.816 -11.190 1.00 98.81 101 GLU A CA 1
ATOM 783 C C . GLU A 1 101 ? -4.983 -0.634 -11.467 1.00 98.81 101 GLU A C 1
ATOM 785 O O . GLU A 1 101 ? -4.515 0.497 -11.609 1.00 98.81 101 GLU A O 1
ATOM 790 N N . TYR A 1 102 ? -4.257 -1.752 -11.514 1.00 98.69 102 TYR A N 1
ATOM 791 C CA . TYR A 1 102 ? -2.817 -1.794 -11.741 1.00 98.69 102 TYR A CA 1
ATOM 792 C C . TYR A 1 102 ? -2.498 -2.158 -13.192 1.00 98.69 102 TYR A C 1
ATOM 794 O O . TYR A 1 102 ? -3.137 -3.025 -13.794 1.00 98.69 102 TYR A O 1
ATOM 802 N N . THR A 1 103 ? -1.488 -1.507 -13.767 1.00 98.56 103 THR A N 1
ATOM 803 C CA . THR A 1 103 ? -1.023 -1.780 -15.135 1.00 98.56 103 THR A CA 1
ATOM 804 C C . THR A 1 103 ? 0.487 -1.611 -15.250 1.00 98.56 103 THR A C 1
ATOM 806 O O . THR A 1 103 ? 0.999 -0.488 -15.186 1.00 98.56 103 THR A O 1
ATOM 809 N N . SER A 1 104 ? 1.206 -2.716 -15.446 1.00 98.50 104 SER A N 1
ATOM 810 C CA . SER A 1 104 ? 2.637 -2.712 -15.753 1.00 98.50 104 SER A CA 1
ATOM 811 C C . SER A 1 104 ? 2.881 -2.126 -17.142 1.00 98.50 104 SER A C 1
ATOM 813 O O . SER A 1 104 ? 2.352 -2.603 -18.143 1.00 98.50 104 SER A O 1
ATOM 815 N N . GLN A 1 105 ? 3.687 -1.068 -17.205 1.00 98.31 105 GLN A N 1
ATOM 816 C CA . GLN A 1 105 ? 4.131 -0.456 -18.463 1.00 98.31 105 GLN A CA 1
ATOM 817 C C . GLN A 1 105 ? 5.490 -1.006 -18.910 1.00 98.31 105 GLN A C 1
ATOM 819 O O . GLN A 1 105 ? 5.828 -0.957 -20.089 1.00 98.31 105 GLN A O 1
ATOM 824 N N . SER A 1 106 ? 6.273 -1.519 -17.962 1.00 98.31 106 SER A N 1
ATOM 825 C CA . SER A 1 106 ? 7.536 -2.217 -18.188 1.00 98.31 106 SER A CA 1
ATOM 826 C C . SER A 1 106 ? 7.779 -3.216 -17.045 1.00 98.31 106 SER A C 1
ATOM 828 O O . SER A 1 106 ? 7.061 -3.173 -16.043 1.00 98.31 106 SER A O 1
ATOM 830 N N . PRO A 1 107 ? 8.816 -4.071 -17.121 1.00 98.44 107 PRO A N 1
ATOM 831 C CA . PRO A 1 107 ? 9.199 -4.936 -16.001 1.00 98.44 107 PRO A CA 1
ATOM 832 C C . PRO A 1 107 ? 9.556 -4.184 -14.707 1.00 98.44 107 PRO A C 1
ATOM 834 O O . PRO A 1 107 ? 9.611 -4.802 -13.650 1.00 98.44 107 PRO A O 1
ATOM 837 N N . TYR A 1 108 ? 9.808 -2.876 -14.775 1.00 98.38 108 TYR A N 1
ATOM 838 C CA . TYR A 1 108 ? 10.295 -2.066 -13.656 1.00 98.38 108 TYR A CA 1
ATOM 839 C C . TYR A 1 108 ? 9.329 -0.945 -13.261 1.00 98.38 108 TYR A C 1
ATOM 841 O O . TYR A 1 108 ? 9.648 -0.158 -12.374 1.00 98.38 108 TYR A O 1
ATOM 849 N N . PHE A 1 109 ? 8.175 -0.826 -13.925 1.00 98.56 109 PHE A N 1
ATOM 850 C CA . PHE A 1 109 ? 7.254 0.289 -13.723 1.00 98.56 109 PHE A CA 1
ATOM 851 C C . PHE A 1 109 ? 5.801 -0.129 -13.947 1.00 98.56 109 PHE A C 1
ATOM 853 O O . PHE A 1 109 ? 5.429 -0.592 -15.027 1.00 98.56 109 PHE A O 1
ATOM 860 N N . GLN A 1 110 ? 4.965 0.106 -12.943 1.00 98.69 110 GLN A N 1
ATOM 861 C CA . GLN A 1 110 ? 3.535 -0.171 -12.939 1.00 98.69 110 GLN A CA 1
ATOM 862 C C . GLN A 1 110 ? 2.781 1.063 -12.454 1.00 98.69 110 GLN A C 1
ATOM 864 O O . GLN A 1 110 ? 3.192 1.714 -11.500 1.00 98.69 110 GLN A O 1
ATOM 869 N N . ARG A 1 111 ? 1.664 1.389 -13.103 1.00 98.75 111 ARG A N 1
ATOM 870 C CA . ARG A 1 111 ? 0.746 2.447 -12.659 1.00 98.75 111 ARG A CA 1
ATOM 871 C C . ARG A 1 111 ? -0.383 1.859 -11.837 1.00 98.75 111 ARG A C 1
ATOM 873 O O . ARG A 1 111 ? -0.776 0.724 -12.084 1.00 98.75 111 ARG A O 1
ATOM 880 N N . VAL A 1 112 ? -0.940 2.663 -10.938 1.00 98.69 112 VAL A N 1
ATOM 881 C CA . VAL A 1 112 ? -2.184 2.355 -10.238 1.00 98.69 112 VAL A CA 1
ATOM 882 C C . VAL A 1 112 ? -3.151 3.536 -10.266 1.00 98.69 112 VAL A C 1
ATOM 884 O O . VAL A 1 112 ? -2.764 4.692 -10.076 1.00 98.69 112 VAL A O 1
ATOM 887 N N . HIS A 1 113 ? -4.425 3.233 -10.489 1.00 98.69 113 HIS A N 1
ATOM 888 C CA . HIS A 1 113 ? -5.546 4.127 -10.217 1.00 98.69 113 HIS A CA 1
ATOM 889 C C . HIS A 1 113 ? -6.342 3.582 -9.037 1.00 98.69 113 HIS A C 1
ATOM 891 O O . HIS A 1 113 ? -6.702 2.406 -9.034 1.00 98.69 113 HIS A O 1
ATOM 897 N N . ILE A 1 114 ? -6.611 4.428 -8.044 1.00 98.75 114 ILE A N 1
ATOM 898 C CA . ILE A 1 114 ? -7.260 4.030 -6.793 1.00 98.75 114 ILE A CA 1
ATOM 899 C C . ILE A 1 114 ? -8.526 4.862 -6.614 1.00 98.75 114 ILE A C 1
ATOM 901 O O . ILE A 1 114 ? -8.506 6.086 -6.776 1.00 98.75 114 ILE A O 1
ATOM 905 N N . ARG A 1 115 ? -9.627 4.189 -6.288 1.00 98.69 115 ARG A N 1
ATOM 906 C CA . ARG A 1 115 ? -10.876 4.805 -5.855 1.00 98.69 115 ARG A CA 1
ATOM 907 C C . ARG A 1 115 ? -11.226 4.281 -4.472 1.00 98.69 115 ARG A C 1
ATOM 909 O O . ARG A 1 115 ? -11.544 3.102 -4.333 1.00 98.69 115 ARG A O 1
ATOM 916 N N . ASP A 1 116 ? -11.259 5.195 -3.516 1.00 98.62 116 ASP A N 1
ATOM 917 C CA . ASP A 1 116 ? -11.630 4.933 -2.134 1.00 98.62 116 ASP A CA 1
ATOM 918 C C . ASP A 1 116 ? -13.017 5.512 -1.861 1.00 98.62 116 ASP A C 1
ATOM 920 O O . ASP A 1 116 ? -13.330 6.626 -2.288 1.00 98.62 116 ASP A O 1
ATOM 924 N N . GLN A 1 117 ? -13.855 4.766 -1.150 1.00 98.62 117 GLN A N 1
ATOM 925 C CA . GLN A 1 117 ? -15.169 5.217 -0.710 1.00 98.62 117 GLN A CA 1
ATOM 926 C C . GLN A 1 117 ? -15.385 4.865 0.759 1.00 98.62 117 GLN A C 1
ATOM 928 O O . GLN A 1 117 ? -15.242 3.709 1.155 1.00 98.62 117 GLN A O 1
ATOM 933 N N . TYR A 1 118 ? -15.762 5.849 1.566 1.00 98.12 118 TYR A N 1
ATOM 934 C CA . TYR A 1 118 ? -15.990 5.665 2.996 1.00 98.12 118 TYR A CA 1
ATOM 935 C C . TYR A 1 118 ? -17.075 6.608 3.516 1.00 98.12 118 TYR A C 1
ATOM 937 O O . TYR A 1 118 ? -17.462 7.560 2.840 1.00 98.12 118 TYR A O 1
ATOM 945 N N . VAL A 1 119 ? -17.584 6.303 4.709 1.00 97.25 119 VAL A N 1
ATOM 946 C CA . VAL A 1 119 ? -18.588 7.113 5.408 1.00 97.25 119 VAL A CA 1
ATOM 947 C C . VAL A 1 119 ? -17.886 7.947 6.476 1.00 97.25 119 VAL A C 1
ATOM 949 O O . VAL A 1 119 ? -17.062 7.403 7.214 1.00 97.25 119 VAL A O 1
ATOM 952 N N . THR A 1 120 ? -18.174 9.246 6.528 1.00 96.06 120 THR A N 1
ATOM 953 C CA . THR A 1 120 ? -17.641 10.192 7.521 1.00 96.06 120 THR A CA 1
ATOM 954 C C . THR A 1 120 ? -18.367 10.068 8.861 1.00 96.06 120 THR A C 1
ATOM 956 O O . THR A 1 120 ? -19.410 9.424 8.969 1.00 96.06 120 THR A O 1
ATOM 959 N N . GLU A 1 121 ? -17.864 10.755 9.889 1.00 93.12 121 GLU A N 1
ATOM 960 C CA . GLU A 1 121 ? -18.532 10.848 11.197 1.00 93.12 121 GLU A CA 1
ATOM 961 C C . GLU A 1 121 ? -19.935 11.477 11.116 1.00 93.12 121 GLU A C 1
ATOM 963 O O . GLU A 1 121 ? -20.811 11.137 11.908 1.00 93.12 121 GLU A O 1
ATOM 968 N N . THR A 1 122 ? -20.174 12.354 10.134 1.00 96.38 122 THR A N 1
ATOM 969 C CA . THR A 1 122 ? -21.490 12.961 9.863 1.00 96.38 122 THR A CA 1
ATOM 970 C C . THR A 1 122 ? -22.457 12.018 9.142 1.00 96.38 122 THR A C 1
ATOM 972 O O . THR A 1 122 ? -23.636 12.339 9.016 1.00 96.38 122 THR A O 1
ATOM 975 N N . GLY A 1 123 ? -21.987 10.851 8.689 1.00 96.88 123 GLY A N 1
ATOM 976 C CA . GLY A 1 123 ? -22.769 9.890 7.910 1.00 96.88 123 GLY A CA 1
ATOM 977 C C . GLY A 1 123 ? -22.710 10.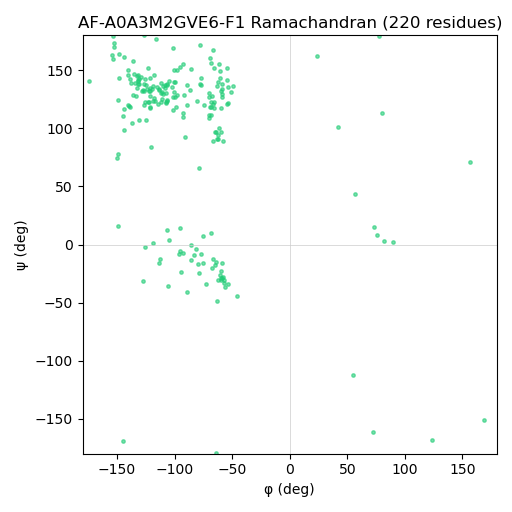105 6.393 1.00 96.88 123 GLY A C 1
ATOM 978 O O . GLY A 1 123 ? -23.344 9.353 5.650 1.00 96.88 123 GLY A O 1
ATOM 979 N N . ASP A 1 124 ? -21.938 11.083 5.913 1.00 97.81 124 ASP A N 1
ATOM 980 C CA . ASP A 1 124 ? -21.807 11.375 4.486 1.00 97.81 124 ASP A CA 1
ATOM 981 C C . ASP A 1 124 ? -20.887 10.370 3.796 1.00 97.81 124 ASP A C 1
ATOM 983 O O . ASP A 1 124 ? -19.869 9.942 4.337 1.00 97.81 124 ASP A O 1
ATOM 987 N N . THR A 1 125 ? -21.217 10.003 2.558 1.00 98.06 125 THR A N 1
ATOM 988 C CA . THR A 1 125 ? -20.342 9.154 1.743 1.00 98.06 125 THR A CA 1
ATOM 989 C C . THR A 1 125 ? -19.367 10.010 0.948 1.00 98.06 125 THR A C 1
ATOM 991 O O . THR A 1 125 ? -19.772 10.785 0.084 1.00 98.06 125 THR A O 1
ATOM 994 N N . VAL A 1 126 ? -18.074 9.807 1.179 1.00 98.00 126 VAL A N 1
ATOM 995 C CA . VAL A 1 126 ? -16.989 10.483 0.462 1.00 98.00 126 VAL A CA 1
ATOM 996 C C . VAL A 1 126 ? -16.353 9.517 -0.530 1.00 98.00 126 VAL A C 1
ATOM 998 O O . VAL A 1 126 ? -16.201 8.328 -0.252 1.00 98.00 126 VAL A O 1
ATOM 1001 N N . THR A 1 127 ? -16.004 10.024 -1.715 1.00 98.44 127 THR A N 1
ATOM 1002 C CA . THR A 1 127 ? -15.188 9.309 -2.704 1.00 98.44 127 THR A CA 1
ATOM 1003 C C . THR A 1 127 ? -13.894 10.072 -2.933 1.00 98.44 127 THR A C 1
ATOM 1005 O O . THR A 1 127 ? -13.930 11.248 -3.290 1.00 98.44 127 THR A O 1
ATOM 1008 N N . VAL A 1 128 ? -12.764 9.386 -2.787 1.00 98.12 128 VAL A N 1
ATOM 1009 C CA . VAL A 1 128 ? -11.430 9.923 -3.060 1.00 98.12 128 VAL A CA 1
ATOM 1010 C C . VAL A 1 128 ? -10.834 9.180 -4.248 1.00 98.12 128 VAL A C 1
ATOM 1012 O O . VAL A 1 128 ? -10.902 7.955 -4.337 1.00 98.12 128 VAL A O 1
ATOM 1015 N N . LEU A 1 129 ? -10.261 9.935 -5.183 1.00 98.44 129 LEU A N 1
ATOM 1016 C CA . LEU A 1 129 ? -9.515 9.391 -6.312 1.00 98.44 129 LEU A CA 1
ATOM 1017 C C . LEU A 1 129 ? -8.034 9.664 -6.101 1.00 98.44 129 LEU A C 1
ATOM 1019 O O . LEU A 1 129 ? -7.638 10.769 -5.735 1.00 98.44 129 LEU A O 1
ATOM 1023 N N . SER A 1 130 ? -7.211 8.653 -6.336 1.00 98.50 130 SER A N 1
ATOM 1024 C CA . SER A 1 130 ? -5.759 8.754 -6.222 1.00 98.50 130 SER A CA 1
ATOM 1025 C C . SER A 1 130 ? -5.084 8.066 -7.399 1.00 98.50 130 SER A C 1
ATOM 1027 O O . SER A 1 130 ? -5.664 7.216 -8.087 1.00 98.50 130 SER A O 1
ATOM 1029 N N . ARG A 1 131 ? -3.845 8.469 -7.664 1.00 98.50 131 ARG A N 1
ATOM 1030 C CA . ARG A 1 131 ? -3.003 7.891 -8.715 1.00 98.50 131 ARG A CA 1
ATOM 1031 C C . ARG A 1 131 ? -1.668 7.531 -8.105 1.00 98.50 131 ARG A C 1
ATOM 1033 O O . ARG A 1 131 ? -1.170 8.265 -7.263 1.00 98.50 131 ARG A O 1
ATOM 1040 N N . GLY A 1 132 ? -1.072 6.443 -8.554 1.00 98.44 132 GLY A N 1
ATOM 1041 C CA . GLY A 1 132 ? 0.232 6.049 -8.059 1.00 98.44 132 GLY A CA 1
ATOM 1042 C C . GLY A 1 132 ? 1.033 5.231 -9.047 1.00 98.44 132 GLY A C 1
ATOM 1043 O O . GLY A 1 132 ? 0.578 4.934 -10.157 1.00 98.44 132 GLY A O 1
ATOM 1044 N N . VAL A 1 133 ? 2.237 4.873 -8.621 1.00 98.75 133 VAL A N 1
ATOM 1045 C CA . VAL A 1 133 ? 3.136 3.974 -9.333 1.00 98.75 133 VAL A CA 1
ATOM 1046 C C . VAL A 1 133 ? 3.851 3.050 -8.361 1.00 98.75 133 VAL A C 1
ATOM 1048 O O . VAL A 1 133 ? 4.227 3.465 -7.268 1.00 98.75 133 VAL A O 1
ATOM 1051 N N . ASN A 1 134 ? 4.095 1.826 -8.811 1.00 98.69 134 ASN A N 1
ATOM 1052 C CA . ASN A 1 134 ? 5.148 0.976 -8.283 1.00 98.69 134 ASN A CA 1
ATOM 1053 C C . ASN A 1 134 ? 6.319 1.041 -9.267 1.00 98.69 134 ASN A C 1
ATOM 1055 O O . ASN A 1 134 ? 6.125 0.824 -10.467 1.00 98.69 134 ASN A O 1
ATOM 1059 N N . LYS A 1 135 ? 7.527 1.359 -8.800 1.00 98.38 135 LYS A N 1
ATOM 1060 C CA . LYS A 1 135 ? 8.706 1.457 -9.669 1.00 98.38 135 LYS A CA 1
ATOM 1061 C C . LYS A 1 135 ? 9.962 0.888 -9.029 1.00 98.38 135 LYS A C 1
ATOM 1063 O O . LYS A 1 135 ? 10.117 0.916 -7.811 1.00 98.38 135 LYS A O 1
ATOM 1068 N N . VAL A 1 136 ? 10.857 0.382 -9.869 1.00 98.31 136 VAL A N 1
ATOM 1069 C CA . VAL A 1 136 ? 12.238 0.074 -9.499 1.00 98.31 136 VAL A CA 1
ATOM 1070 C C . VAL A 1 136 ? 13.105 1.240 -9.954 1.00 98.31 136 VAL A C 1
ATOM 1072 O O . VAL A 1 136 ? 13.001 1.677 -11.097 1.00 98.31 136 VAL A O 1
ATOM 1075 N N . GLN A 1 137 ? 13.918 1.777 -9.050 1.00 97.50 137 GLN A N 1
ATOM 1076 C CA . GLN A 1 137 ? 14.833 2.874 -9.344 1.00 97.50 137 GLN A CA 1
ATOM 1077 C C . GLN A 1 137 ? 16.126 2.675 -8.556 1.00 97.50 137 GLN A C 1
ATOM 1079 O O . GLN A 1 137 ? 16.113 2.707 -7.324 1.00 97.50 137 GLN A O 1
ATOM 1084 N N . ASN A 1 138 ? 17.240 2.487 -9.266 1.00 96.69 138 ASN A N 1
ATOM 1085 C CA . ASN A 1 138 ? 18.572 2.275 -8.692 1.00 96.69 138 ASN A CA 1
ATOM 1086 C C . ASN A 1 138 ? 18.639 1.073 -7.725 1.00 96.69 138 ASN A C 1
ATOM 1088 O O . ASN A 1 138 ? 19.220 1.159 -6.643 1.00 96.69 138 ASN A O 1
ATOM 1092 N N . GLY A 1 139 ? 18.022 -0.049 -8.102 1.00 96.94 139 GLY A N 1
ATOM 1093 C CA . GLY A 1 139 ? 17.973 -1.284 -7.317 1.00 96.94 139 GLY A CA 1
ATOM 1094 C C . GLY A 1 139 ? 17.045 -1.223 -6.101 1.00 96.94 139 GLY A C 1
ATOM 1095 O O . GLY A 1 139 ? 17.150 -2.058 -5.207 1.00 96.94 139 GLY A O 1
ATOM 1096 N N . GLN A 1 140 ? 16.160 -0.226 -6.028 1.00 98.12 140 GLN A N 1
ATOM 1097 C CA . GLN A 1 140 ? 15.202 -0.065 -4.934 1.00 98.12 140 GLN A CA 1
ATOM 1098 C C . GLN A 1 140 ? 13.768 -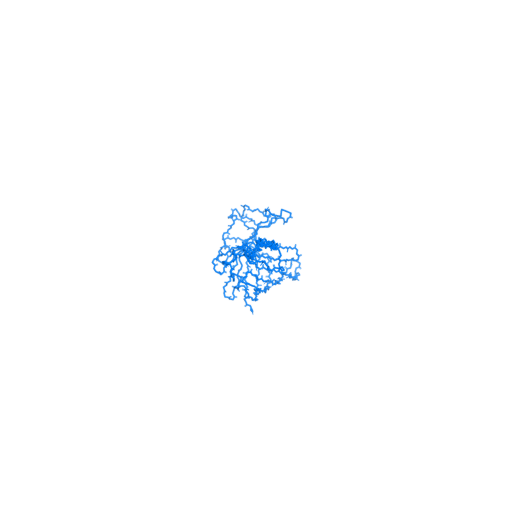0.067 -5.447 1.00 98.12 140 GLN A C 1
ATOM 1100 O O . GLN A 1 140 ? 13.488 0.467 -6.517 1.00 98.12 140 GLN A O 1
ATOM 1105 N N . LEU A 1 141 ? 12.864 -0.656 -4.666 1.00 98.50 141 LEU A N 1
ATOM 1106 C CA . LEU A 1 141 ? 11.432 -0.666 -4.936 1.00 98.50 141 LEU A CA 1
ATOM 1107 C C . LEU A 1 141 ? 10.797 0.564 -4.288 1.00 98.50 141 LEU A C 1
ATOM 1109 O O . LEU A 1 141 ? 11.075 0.865 -3.126 1.00 98.50 141 LEU A O 1
ATOM 1113 N N . TRP A 1 142 ? 9.893 1.210 -5.010 1.00 98.50 142 TRP A N 1
ATOM 1114 C CA . TRP A 1 142 ? 9.146 2.373 -4.551 1.00 98.50 142 TRP A CA 1
ATOM 1115 C C . TRP A 1 142 ? 7.665 2.206 -4.863 1.00 98.50 142 TRP A C 1
ATOM 1117 O O . TRP A 1 142 ? 7.323 1.829 -5.983 1.00 98.50 142 TRP A O 1
ATOM 1127 N N . CYS A 1 143 ? 6.810 2.523 -3.895 1.00 98.38 143 CYS A N 1
ATOM 1128 C CA . CYS A 1 143 ? 5.383 2.756 -4.099 1.00 98.38 143 CYS A CA 1
ATOM 1129 C C . CYS A 1 143 ? 5.128 4.239 -3.840 1.00 98.38 143 CYS A C 1
ATOM 1131 O O . CYS A 1 143 ? 5.484 4.756 -2.782 1.00 98.38 143 CYS A O 1
ATOM 1133 N N . VAL A 1 144 ? 4.569 4.936 -4.825 1.00 98.31 144 VAL A N 1
ATOM 1134 C CA . VAL A 1 144 ? 4.287 6.369 -4.738 1.00 98.31 144 VAL A CA 1
ATOM 1135 C C . VAL A 1 144 ? 2.827 6.590 -5.058 1.00 98.31 144 VAL A C 1
ATOM 1137 O O . VAL A 1 144 ? 2.380 6.219 -6.141 1.00 98.31 144 VAL A O 1
ATOM 1140 N N . VAL A 1 145 ? 2.083 7.205 -4.145 1.00 97.94 145 VAL A N 1
ATOM 1141 C CA . VAL A 1 145 ? 0.654 7.485 -4.309 1.00 97.94 145 VAL A CA 1
ATOM 1142 C C . VAL A 1 145 ? 0.399 8.965 -4.079 1.00 97.94 145 VAL A C 1
ATOM 1144 O O . VAL A 1 145 ? 0.633 9.484 -2.994 1.00 97.94 145 VAL A O 1
ATOM 1147 N N . VAL A 1 146 ? -0.129 9.634 -5.097 1.00 97.44 146 VAL A N 1
ATOM 1148 C CA . VAL A 1 146 ? -0.602 11.015 -5.029 1.00 97.44 146 VAL A CA 1
ATOM 1149 C C . VAL A 1 146 ? -2.089 10.998 -4.689 1.00 97.44 146 VAL A C 1
ATOM 1151 O O . VAL A 1 146 ? -2.925 10.535 -5.478 1.00 97.44 146 VAL A O 1
ATOM 1154 N N . LYS A 1 147 ? -2.395 11.502 -3.497 1.00 95.88 147 LYS A N 1
ATOM 1155 C CA . LYS A 1 147 ? -3.739 11.764 -2.980 1.00 95.88 147 LYS A CA 1
ATOM 1156 C C . LYS A 1 147 ? -4.047 13.265 -3.105 1.00 95.88 147 LYS A C 1
ATOM 1158 O O . LYS A 1 147 ? -3.134 14.042 -3.378 1.00 95.88 147 LYS A O 1
ATOM 1163 N N . PRO A 1 148 ? -5.303 13.707 -2.903 1.00 95.06 148 PRO A N 1
ATOM 1164 C CA . PRO A 1 148 ? -5.636 15.131 -2.981 1.00 95.06 148 PRO A CA 1
ATOM 1165 C C . PRO A 1 148 ? -4.836 16.027 -2.023 1.00 95.06 148 PRO A C 1
ATOM 1167 O O . PRO A 1 148 ? -4.545 17.165 -2.373 1.00 95.06 148 PRO A O 1
ATOM 1170 N N . GLU A 1 149 ? -4.475 15.516 -0.844 1.00 92.19 149 GLU A N 1
ATOM 1171 C CA . GLU A 1 149 ? -3.856 16.311 0.229 1.00 92.19 149 GLU A CA 1
ATOM 1172 C C . GLU A 1 149 ? -2.397 15.938 0.515 1.00 92.19 149 GLU A C 1
ATOM 1174 O O . GLU A 1 149 ? -1.701 16.673 1.209 1.00 92.19 149 GLU A O 1
ATOM 1179 N N . GLU A 1 150 ? -1.906 14.812 -0.008 1.00 92.00 150 GLU A N 1
ATOM 1180 C CA . GLU A 1 150 ? -0.528 14.383 0.229 1.00 92.00 150 GLU A CA 1
ATOM 1181 C C . GLU A 1 150 ? 0.016 13.499 -0.895 1.00 92.00 150 GLU A C 1
ATOM 1183 O O . GLU A 1 150 ? -0.728 12.853 -1.637 1.00 92.00 150 GLU A O 1
ATOM 1188 N N . THR A 1 151 ? 1.345 13.422 -0.968 1.00 93.81 151 THR A N 1
ATOM 1189 C CA . THR A 1 151 ? 2.045 12.363 -1.699 1.00 93.81 151 THR A CA 1
ATOM 1190 C C . THR A 1 151 ? 2.657 11.398 -0.695 1.00 93.81 151 THR A C 1
ATOM 1192 O O . THR A 1 151 ? 3.415 11.790 0.187 1.00 93.81 151 THR A O 1
ATOM 1195 N N . VAL A 1 152 ? 2.316 10.122 -0.826 1.00 94.50 152 VAL A N 1
ATOM 1196 C CA . VAL A 1 152 ? 2.849 9.042 0.000 1.00 94.50 152 VAL A CA 1
ATOM 1197 C C . VAL A 1 152 ? 3.954 8.346 -0.778 1.00 94.50 152 VAL A C 1
ATOM 1199 O O . VAL A 1 152 ? 3.724 7.917 -1.906 1.00 94.50 152 VAL A O 1
ATOM 1202 N N . VAL A 1 153 ? 5.133 8.220 -0.172 1.00 95.81 153 VAL A N 1
ATOM 1203 C CA . VAL A 1 153 ? 6.275 7.490 -0.734 1.00 95.81 153 VAL A CA 1
ATOM 1204 C C . VAL A 1 153 ? 6.671 6.386 0.238 1.00 95.81 153 VAL A C 1
ATOM 1206 O O . VAL A 1 153 ? 7.073 6.661 1.369 1.00 95.81 153 VAL A O 1
ATOM 1209 N N . HIS A 1 154 ? 6.583 5.134 -0.204 1.00 97.44 154 HIS A N 1
ATOM 1210 C CA . HIS A 1 154 ? 7.075 3.975 0.533 1.00 97.44 154 HIS A CA 1
ATOM 1211 C C . HIS A 1 154 ? 8.267 3.345 -0.171 1.00 97.44 154 HIS A C 1
ATOM 1213 O O . HIS A 1 154 ? 8.256 3.128 -1.384 1.00 97.44 154 HIS A O 1
ATOM 1219 N N . ARG A 1 155 ? 9.264 2.952 0.619 1.00 97.81 155 ARG A N 1
ATOM 1220 C CA . ARG A 1 155 ? 10.353 2.081 0.186 1.00 97.81 155 ARG A CA 1
ATOM 1221 C C . ARG A 1 155 ? 9.944 0.620 0.348 1.00 97.81 155 ARG A C 1
ATOM 1223 O O . ARG A 1 155 ? 9.443 0.227 1.400 1.00 97.81 155 ARG A O 1
ATOM 1230 N N . GLY A 1 156 ? 10.184 -0.180 -0.684 1.00 97.81 156 GLY A N 1
ATOM 1231 C CA . GLY A 1 156 ? 9.839 -1.596 -0.737 1.00 97.81 156 GLY A CA 1
ATOM 1232 C C . GLY A 1 156 ? 11.018 -2.528 -0.458 1.00 97.81 156 GLY A C 1
ATOM 1233 O O . GLY A 1 156 ? 12.163 -2.227 -0.794 1.00 97.81 156 GLY A O 1
ATOM 1234 N N . THR A 1 157 ? 10.733 -3.699 0.109 1.00 97.31 157 THR A N 1
ATOM 1235 C CA . THR A 1 157 ? 11.649 -4.849 0.188 1.00 97.31 157 THR A CA 1
ATOM 1236 C C . THR A 1 157 ? 10.885 -6.134 -0.115 1.00 97.31 157 THR A C 1
ATOM 1238 O O . THR A 1 157 ? 9.764 -6.313 0.354 1.00 97.31 157 THR A O 1
ATOM 1241 N N . LEU A 1 158 ? 11.484 -7.049 -0.879 1.00 96.62 158 LEU A N 1
ATOM 1242 C CA . LEU A 1 158 ? 10.866 -8.341 -1.177 1.00 96.62 158 LEU A CA 1
ATOM 1243 C C . LEU A 1 158 ? 10.960 -9.307 0.003 1.00 96.62 158 LEU A C 1
ATOM 1245 O O . LEU A 1 158 ? 12.021 -9.468 0.606 1.00 96.62 158 LEU A O 1
ATOM 1249 N N . LEU A 1 159 ? 9.862 -10.009 0.272 1.00 94.75 159 LEU A N 1
ATOM 1250 C CA . LEU A 1 159 ? 9.802 -11.134 1.198 1.00 94.75 159 LEU A CA 1
ATOM 1251 C C . LEU A 1 159 ? 9.333 -12.380 0.436 1.00 94.75 159 LEU A C 1
ATOM 1253 O O . LEU A 1 159 ? 8.153 -12.718 0.398 1.00 94.75 159 LEU A O 1
ATOM 1257 N N . GLY A 1 160 ? 10.271 -13.064 -0.217 1.00 92.38 160 GLY A N 1
ATOM 1258 C CA . GLY A 1 160 ? 9.944 -14.135 -1.161 1.00 92.38 160 GLY A CA 1
ATOM 1259 C C . GLY A 1 160 ? 9.348 -13.597 -2.468 1.00 92.38 160 GLY A C 1
ATOM 1260 O O . GLY A 1 160 ? 9.508 -12.428 -2.803 1.00 92.38 160 GLY A O 1
ATOM 1261 N N . ALA A 1 161 ? 8.675 -14.462 -3.230 1.00 91.19 161 ALA A N 1
ATOM 1262 C CA . ALA A 1 161 ? 8.229 -14.142 -4.593 1.00 91.19 161 ALA A CA 1
ATOM 1263 C C . ALA A 1 161 ? 6.871 -13.420 -4.678 1.00 91.19 161 ALA A C 1
ATOM 1265 O O . ALA A 1 161 ? 6.486 -12.964 -5.749 1.00 91.19 161 ALA A O 1
ATOM 1266 N N . ARG A 1 162 ? 6.104 -13.385 -3.583 1.00 93.62 162 ARG A N 1
ATOM 1267 C CA . ARG A 1 162 ? 4.688 -12.965 -3.585 1.00 93.62 162 ARG A CA 1
ATOM 1268 C C . ARG A 1 162 ? 4.364 -11.857 -2.594 1.00 93.62 162 ARG A C 1
ATOM 1270 O O . ARG A 1 162 ? 3.210 -11.440 -2.527 1.00 93.62 162 ARG A O 1
ATOM 1277 N N . THR A 1 163 ? 5.352 -11.424 -1.816 1.00 96.75 163 THR A N 1
ATOM 1278 C CA . THR A 1 163 ? 5.151 -10.442 -0.758 1.00 96.75 163 THR A CA 1
ATOM 1279 C C . THR A 1 163 ? 6.134 -9.294 -0.905 1.00 96.75 163 THR A C 1
ATOM 1281 O O . THR A 1 163 ? 7.338 -9.513 -1.057 1.00 96.75 163 THR A O 1
ATOM 1284 N N . ILE A 1 164 ? 5.614 -8.075 -0.802 1.00 97.69 164 ILE A N 1
ATOM 1285 C CA . ILE A 1 164 ? 6.406 -6.853 -0.690 1.00 97.69 164 ILE A CA 1
ATOM 1286 C C . ILE A 1 164 ? 6.124 -6.235 0.678 1.00 97.69 164 ILE A C 1
ATOM 1288 O O . ILE A 1 164 ? 4.985 -6.184 1.140 1.00 97.69 164 ILE A O 1
ATOM 1292 N N . ILE A 1 165 ? 7.185 -5.800 1.344 1.00 97.62 165 ILE A N 1
ATOM 1293 C CA . ILE A 1 165 ? 7.117 -4.995 2.554 1.00 97.62 165 ILE A CA 1
ATOM 1294 C C . ILE A 1 165 ? 7.326 -3.539 2.160 1.00 97.62 165 ILE A C 1
ATOM 1296 O O . ILE A 1 165 ? 8.400 -3.203 1.666 1.00 97.62 165 ILE A O 1
ATOM 1300 N N . TRP A 1 166 ? 6.335 -2.692 2.408 1.00 98.06 166 TRP A N 1
ATOM 1301 C CA . TRP A 1 166 ? 6.401 -1.249 2.193 1.00 98.06 166 TRP A CA 1
ATOM 1302 C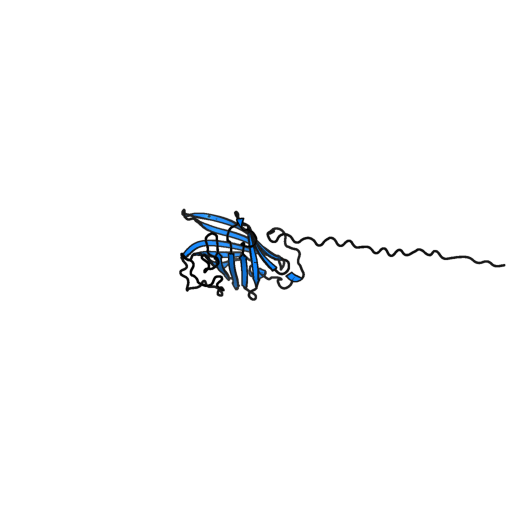 C . TRP A 1 166 ? 6.620 -0.524 3.512 1.00 98.06 166 TRP A C 1
ATOM 1304 O O . TRP A 1 166 ? 5.985 -0.844 4.519 1.00 98.06 166 TRP A O 1
ATOM 1314 N N . GLN A 1 167 ? 7.525 0.451 3.517 1.00 96.44 167 GLN A N 1
ATOM 1315 C CA . GLN A 1 167 ? 7.862 1.220 4.708 1.00 96.44 167 GLN A CA 1
ATOM 1316 C C . GLN A 1 167 ? 8.024 2.703 4.387 1.00 96.44 167 GLN A C 1
ATOM 1318 O O . G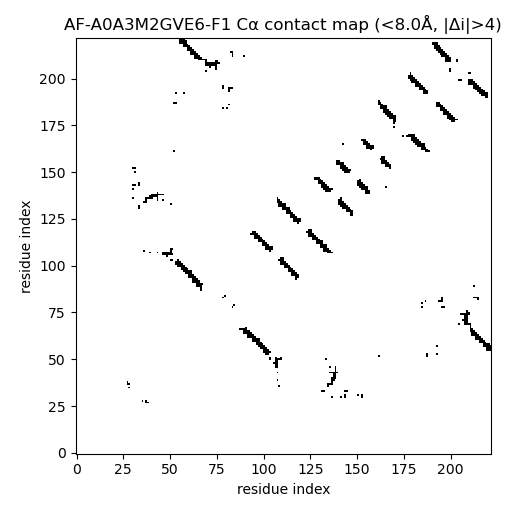LN A 1 167 ? 8.604 3.064 3.363 1.00 96.44 167 GLN A O 1
ATOM 1323 N N . ARG A 1 168 ? 7.567 3.556 5.301 1.00 94.06 168 ARG A N 1
ATOM 1324 C CA . ARG A 1 168 ? 7.842 4.999 5.324 1.00 94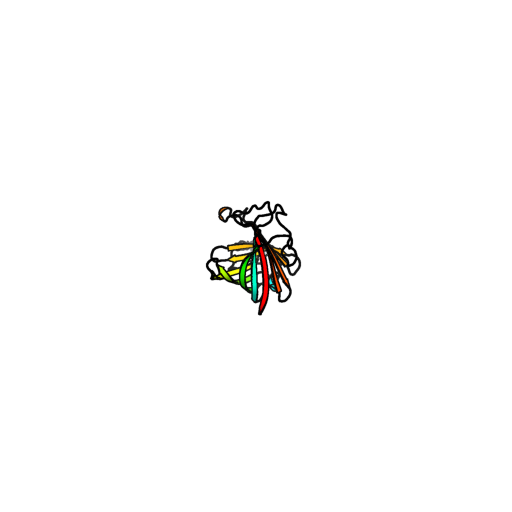.06 168 ARG A CA 1
ATOM 1325 C C . ARG A 1 168 ? 8.274 5.374 6.734 1.00 94.06 168 ARG A C 1
ATOM 1327 O O . ARG A 1 168 ? 7.733 4.844 7.702 1.00 94.06 168 ARG A O 1
ATOM 1334 N N . ASP A 1 169 ? 9.253 6.260 6.843 1.00 92.38 169 ASP A N 1
ATOM 1335 C CA . ASP A 1 169 ? 9.687 6.849 8.109 1.00 92.38 169 ASP A CA 1
ATOM 1336 C C . ASP A 1 169 ? 10.079 8.304 7.833 1.00 92.38 169 ASP A C 1
ATOM 1338 O O . ASP A 1 169 ? 11.149 8.582 7.297 1.00 92.38 169 ASP A O 1
ATOM 1342 N N . ASN A 1 170 ? 9.167 9.230 8.126 1.00 87.81 170 ASN A N 1
ATOM 1343 C CA . ASN A 1 170 ? 9.330 10.647 7.788 1.00 87.81 170 ASN A CA 1
ATOM 1344 C C . ASN A 1 170 ? 10.193 11.441 8.776 1.00 87.81 170 ASN A C 1
ATOM 1346 O O . ASN A 1 170 ? 10.450 12.622 8.538 1.00 87.81 170 ASN A O 1
ATOM 1350 N N . ARG A 1 171 ? 10.649 10.820 9.872 1.00 78.50 171 ARG A N 1
ATOM 1351 C CA . ARG A 1 171 ? 11.364 11.521 10.953 1.00 78.50 171 ARG A CA 1
ATOM 1352 C C . ARG A 1 171 ? 12.641 12.216 10.480 1.00 78.50 171 ARG A C 1
ATOM 1354 O O . ARG A 1 171 ? 13.007 13.240 11.046 1.00 78.50 171 ARG A O 1
ATOM 1361 N N . ASP A 1 172 ? 13.274 11.680 9.442 1.00 63.00 172 ASP A N 1
ATOM 1362 C CA . ASP A 1 172 ? 14.565 12.159 8.948 1.00 63.00 172 ASP A CA 1
ATOM 1363 C C . ASP A 1 172 ? 14.443 13.144 7.769 1.00 63.00 172 ASP A C 1
ATOM 1365 O O . ASP A 1 172 ? 15.446 13.724 7.353 1.00 63.00 172 ASP A O 1
ATOM 1369 N N . HIS A 1 173 ? 13.241 13.332 7.207 1.00 59.69 173 HIS A N 1
ATOM 1370 C CA . HIS A 1 173 ? 13.081 13.980 5.898 1.00 59.69 173 HIS A CA 1
ATOM 1371 C C . HIS A 1 173 ? 12.100 15.154 5.867 1.00 59.69 173 HIS A C 1
ATOM 1373 O O . HIS A 1 173 ? 12.346 16.088 5.107 1.00 59.69 173 HIS A O 1
ATOM 1379 N N . SER A 1 174 ? 11.046 15.148 6.692 1.00 65.75 174 SER A N 1
ATOM 1380 C CA . SER A 1 174 ? 10.038 16.222 6.684 1.00 65.75 174 SER A CA 1
ATOM 1381 C C . SER A 1 174 ? 9.411 16.430 8.070 1.00 65.75 174 SER A C 1
ATOM 1383 O O . SER A 1 174 ? 8.274 16.013 8.298 1.00 65.75 174 SER A O 1
ATOM 1385 N N . PRO A 1 175 ? 10.132 17.047 9.031 1.00 68.69 175 PRO A N 1
ATOM 1386 C CA . PRO A 1 175 ? 9.614 17.310 10.378 1.00 68.69 175 PRO A CA 1
ATOM 1387 C C . PRO A 1 175 ? 8.320 18.138 10.389 1.00 68.69 175 PRO A C 1
ATOM 1389 O O . PRO A 1 175 ? 7.482 17.965 11.271 1.00 68.69 175 PRO A O 1
ATOM 1392 N N . GLU A 1 176 ? 8.144 19.021 9.404 1.00 79.19 176 GLU A N 1
ATOM 1393 C CA . GLU A 1 176 ? 6.944 19.836 9.200 1.00 79.19 176 GLU A CA 1
ATOM 1394 C C . GLU A 1 176 ? 5.696 19.035 8.795 1.00 79.19 176 GLU A C 1
ATOM 1396 O O . GLU A 1 176 ? 4.583 19.517 8.993 1.00 79.19 176 GLU A O 1
ATOM 1401 N N . GLU A 1 177 ? 5.856 17.814 8.272 1.00 76.88 177 GLU A N 1
ATOM 1402 C CA . GLU A 1 177 ? 4.741 16.926 7.903 1.00 76.88 177 GLU A CA 1
ATOM 1403 C C . GLU A 1 177 ? 4.228 16.073 9.074 1.00 76.88 177 GLU A C 1
ATOM 1405 O O . GLU A 1 177 ? 3.304 15.272 8.893 1.00 76.88 177 GLU A O 1
ATOM 1410 N N . GLY A 1 178 ? 4.831 16.228 10.256 1.00 85.19 178 GLY A N 1
ATOM 1411 C CA . GLY A 1 178 ? 4.497 15.451 11.441 1.00 85.19 178 GLY A CA 1
ATOM 1412 C C . GLY A 1 178 ? 5.083 14.036 11.439 1.00 85.19 178 GLY A C 1
ATOM 1413 O O . GLY A 1 178 ? 5.792 13.596 10.526 1.00 85.19 178 GLY A O 1
ATOM 1414 N N . LEU A 1 179 ? 4.809 13.297 12.512 1.00 88.38 179 LEU A N 1
ATOM 1415 C CA . LEU A 1 179 ? 5.212 11.902 12.640 1.00 88.38 179 LEU A CA 1
ATOM 1416 C C . LEU A 1 179 ? 4.399 11.057 11.655 1.00 88.38 179 LEU A C 1
ATOM 1418 O O . LEU A 1 179 ? 3.187 10.951 11.786 1.00 88.38 179 LEU A O 1
ATOM 1422 N N . LYS A 1 180 ? 5.075 10.404 10.705 1.00 92.44 180 LYS A N 1
ATOM 1423 C CA . LYS A 1 180 ? 4.487 9.367 9.845 1.00 92.44 180 LYS A CA 1
ATOM 1424 C C . LYS A 1 180 ? 5.464 8.204 9.717 1.00 92.44 180 LYS A C 1
ATOM 1426 O O . LYS A 1 180 ? 6.477 8.305 9.020 1.00 92.44 180 LYS A O 1
ATOM 1431 N N . ILE A 1 181 ? 5.180 7.111 10.420 1.00 94.25 181 ILE A N 1
ATOM 1432 C CA . ILE A 1 181 ? 5.918 5.848 10.292 1.00 94.25 181 ILE A CA 1
ATOM 1433 C C . ILE A 1 181 ? 4.916 4.772 9.927 1.00 94.25 181 ILE A C 1
ATOM 1435 O O . ILE A 1 181 ? 3.979 4.532 10.680 1.00 94.25 181 ILE A O 1
ATOM 1439 N N . GLU A 1 182 ? 5.131 4.094 8.811 1.00 96.12 182 GLU A N 1
ATOM 1440 C CA . GLU A 1 182 ? 4.204 3.089 8.303 1.00 96.12 182 GLU A CA 1
ATOM 1441 C C . GLU A 1 182 ? 4.952 1.824 7.901 1.00 96.12 182 GLU A C 1
ATOM 1443 O O . GLU A 1 182 ? 6.082 1.874 7.406 1.00 96.12 182 GLU A O 1
ATOM 1448 N N . TYR A 1 183 ? 4.303 0.685 8.118 1.00 96.94 183 TYR A N 1
ATOM 1449 C CA . TYR A 1 183 ? 4.789 -0.627 7.728 1.00 96.94 183 TYR A CA 1
ATOM 1450 C C . TYR A 1 183 ? 3.623 -1.443 7.185 1.00 96.94 183 TYR A C 1
ATOM 1452 O O . TYR A 1 183 ? 2.682 -1.738 7.922 1.00 96.94 183 TYR A O 1
ATOM 1460 N N . PHE A 1 184 ? 3.706 -1.852 5.923 1.00 97.69 184 PHE A N 1
ATOM 1461 C CA . PHE A 1 184 ? 2.712 -2.699 5.279 1.00 97.69 184 PHE A CA 1
ATOM 1462 C C . PHE A 1 184 ? 3.368 -3.954 4.726 1.00 97.69 184 PHE A C 1
ATOM 1464 O O . PHE A 1 184 ? 4.398 -3.901 4.060 1.00 97.69 184 PHE A O 1
ATOM 1471 N N . ARG A 1 185 ? 2.745 -5.096 4.990 1.00 97.69 185 ARG A N 1
ATOM 1472 C CA . ARG A 1 185 ? 3.006 -6.362 4.324 1.00 97.69 185 ARG A CA 1
ATOM 1473 C C . ARG A 1 185 ? 1.905 -6.590 3.305 1.00 97.69 185 ARG A C 1
ATOM 1475 O O . ARG A 1 185 ? 0.750 -6.776 3.679 1.00 97.69 185 ARG A O 1
ATOM 1482 N N . GLU A 1 186 ? 2.286 -6.618 2.041 1.00 97.69 186 GLU A N 1
ATOM 1483 C CA . GLU A 1 186 ? 1.387 -6.838 0.918 1.00 97.69 186 GLU A CA 1
ATOM 1484 C C . GLU A 1 186 ? 1.661 -8.190 0.284 1.00 97.69 186 GLU A C 1
ATOM 1486 O O . GLU A 1 186 ? 2.796 -8.456 -0.105 1.00 97.69 186 GLU A O 1
ATOM 1491 N N . THR A 1 187 ? 0.643 -9.040 0.169 1.00 97.31 187 THR A N 1
ATOM 1492 C CA . THR A 1 187 ? 0.781 -10.394 -0.374 1.00 97.31 187 THR A CA 1
ATOM 1493 C C . THR A 1 187 ? -0.237 -10.632 -1.481 1.00 97.31 187 THR A C 1
ATOM 1495 O O . THR A 1 187 ? -1.430 -10.391 -1.303 1.00 97.31 187 THR A O 1
ATOM 1498 N N . VAL A 1 188 ? 0.220 -11.164 -2.617 1.00 96.88 188 VAL A N 1
ATOM 1499 C CA . VAL A 1 188 ? -0.652 -11.557 -3.735 1.00 96.88 188 VAL A CA 1
ATOM 1500 C C . VAL A 1 188 ? -0.614 -13.072 -3.925 1.00 96.88 188 VAL A C 1
ATOM 1502 O O . VAL A 1 188 ? 0.442 -13.665 -4.162 1.00 96.88 188 VAL A O 1
ATOM 1505 N N . ARG A 1 189 ? -1.778 -13.719 -3.828 1.00 95.62 189 ARG A N 1
ATOM 1506 C CA . ARG A 1 189 ? -1.975 -15.157 -4.059 1.00 95.62 189 ARG A CA 1
ATOM 1507 C C . ARG A 1 189 ? -3.159 -15.348 -4.997 1.00 95.62 189 ARG A C 1
ATOM 1509 O O . ARG A 1 189 ? -4.305 -15.177 -4.593 1.00 95.62 189 ARG A O 1
ATOM 1516 N N . ASP A 1 190 ? -2.873 -15.714 -6.240 1.00 93.88 190 ASP A N 1
ATOM 1517 C CA . ASP A 1 190 ? -3.881 -15.986 -7.266 1.00 93.88 190 ASP A CA 1
ATOM 1518 C C . ASP A 1 190 ? -4.845 -14.794 -7.452 1.00 93.88 190 ASP A C 1
ATOM 1520 O O . ASP A 1 190 ? -4.440 -13.717 -7.897 1.00 93.88 190 ASP A O 1
ATOM 1524 N N . SER A 1 191 ? -6.117 -14.961 -7.086 1.00 96.88 191 SER A N 1
ATOM 1525 C CA . SER A 1 191 ? -7.161 -13.934 -7.154 1.00 96.88 191 SER A CA 1
ATOM 1526 C C . SER A 1 191 ? -7.368 -13.171 -5.840 1.00 96.88 191 SER A C 1
ATOM 1528 O O . SER A 1 191 ? -8.393 -12.504 -5.687 1.00 96.88 191 SER A O 1
ATOM 1530 N N . LEU A 1 192 ? -6.442 -13.285 -4.882 1.00 97.88 192 LEU A N 1
ATOM 1531 C CA . LEU A 1 192 ? -6.496 -12.634 -3.575 1.00 97.88 192 LEU A CA 1
ATOM 1532 C C . LEU A 1 192 ? -5.277 -11.727 -3.353 1.00 97.88 192 LEU A C 1
ATOM 1534 O O . LEU A 1 192 ? -4.133 -12.171 -3.452 1.00 97.88 192 LEU A O 1
ATOM 1538 N N . TYR A 1 193 ? -5.542 -10.476 -2.988 1.00 98.00 193 TYR A N 1
ATOM 1539 C CA . TYR A 1 193 ? -4.548 -9.493 -2.567 1.00 98.00 193 TYR A CA 1
ATOM 1540 C C . TYR A 1 193 ? -4.848 -9.076 -1.125 1.00 98.00 193 TYR A C 1
ATOM 1542 O O . TYR A 1 193 ? -5.965 -8.657 -0.811 1.00 98.00 193 TYR A O 1
ATOM 1550 N N . THR A 1 194 ? -3.873 -9.241 -0.234 1.00 97.88 194 THR A N 1
ATOM 1551 C CA . THR A 1 194 ? -3.978 -8.884 1.183 1.00 97.88 194 THR A CA 1
ATOM 1552 C C . THR A 1 194 ? -2.963 -7.818 1.557 1.00 97.88 194 THR A C 1
ATOM 1554 O O . THR A 1 194 ? -1.840 -7.790 1.054 1.00 97.88 194 THR A O 1
ATOM 1557 N N . ILE A 1 195 ? -3.371 -6.953 2.481 1.00 97.62 195 ILE A N 1
ATOM 1558 C CA . ILE A 1 195 ? -2.505 -5.986 3.145 1.00 97.62 195 ILE A CA 1
ATOM 1559 C C . ILE A 1 195 ? -2.687 -6.180 4.642 1.00 97.62 195 ILE A C 1
ATOM 1561 O O . ILE A 1 195 ? -3.813 -6.218 5.131 1.00 97.62 195 ILE A O 1
ATOM 1565 N N . VAL A 1 196 ? -1.594 -6.268 5.385 1.00 97.75 196 VAL A N 1
ATOM 1566 C CA . VAL A 1 196 ? -1.608 -6.103 6.840 1.00 97.75 196 VAL A CA 1
ATOM 1567 C C . VAL A 1 196 ? -0.588 -5.036 7.174 1.00 97.75 196 VAL A C 1
ATOM 1569 O O . VAL A 1 196 ? 0.493 -5.022 6.594 1.00 97.75 196 VAL A O 1
ATOM 1572 N N . GLY A 1 197 ? -0.912 -4.130 8.085 1.00 97.38 197 GLY A N 1
ATOM 1573 C CA . GLY A 1 197 ? -0.016 -3.032 8.404 1.00 97.38 197 GLY A CA 1
ATOM 1574 C C . GLY A 1 197 ? -0.174 -2.493 9.808 1.00 97.38 197 GLY A C 1
ATOM 1575 O O . GLY A 1 197 ? -1.137 -2.803 10.511 1.00 97.38 197 GLY A O 1
ATOM 1576 N N . TRP A 1 198 ? 0.767 -1.637 10.180 1.00 97.19 198 TRP A N 1
ATOM 1577 C CA . TRP A 1 198 ? 0.670 -0.773 11.347 1.00 97.19 198 TRP A CA 1
ATOM 1578 C C . TRP A 1 198 ? 1.322 0.582 11.074 1.00 97.19 198 TRP A C 1
ATOM 1580 O O . TRP A 1 198 ? 2.125 0.718 10.147 1.00 97.19 198 TRP A O 1
ATOM 1590 N N . GLY A 1 199 ? 0.981 1.585 11.884 1.00 96.56 199 GLY A N 1
ATOM 1591 C CA . GLY A 1 199 ? 1.538 2.926 11.741 1.00 96.56 199 GLY A CA 1
ATOM 1592 C C . GLY A 1 199 ? 1.563 3.759 13.021 1.00 96.56 199 GLY A C 1
ATOM 1593 O O . GLY A 1 199 ? 0.882 3.451 14.007 1.00 96.56 199 GLY A O 1
ATOM 1594 N N . TYR A 1 200 ? 2.372 4.815 12.966 1.00 95.62 200 TYR A N 1
ATOM 1595 C CA . TYR A 1 200 ? 2.465 5.902 13.936 1.00 95.62 200 TYR A CA 1
ATOM 1596 C C . TYR A 1 200 ? 2.166 7.221 13.236 1.00 95.62 200 TYR A C 1
ATOM 1598 O O . TYR A 1 200 ? 2.762 7.502 12.191 1.00 95.62 200 TYR A O 1
ATOM 1606 N N . TYR A 1 201 ? 1.297 8.015 13.850 1.00 94.69 201 TYR A N 1
ATOM 1607 C CA . TYR A 1 201 ? 0.921 9.348 13.386 1.00 94.69 201 TYR A CA 1
ATOM 1608 C C . TYR A 1 201 ? 1.109 10.385 14.499 1.00 94.69 201 TYR A C 1
ATOM 1610 O O . TYR A 1 201 ? 1.528 10.050 15.612 1.00 94.69 201 TYR A O 1
ATOM 1618 N N . ASP A 1 202 ? 0.805 11.650 14.218 1.00 92.44 202 ASP A N 1
ATOM 1619 C CA . ASP A 1 202 ? 0.928 12.733 15.192 1.00 92.44 202 ASP A CA 1
ATOM 1620 C C . ASP A 1 202 ? 0.241 12.420 16.531 1.00 92.44 202 ASP A C 1
ATOM 1622 O O . ASP A 1 202 ? -0.909 11.981 16.602 1.00 92.44 202 ASP A O 1
ATOM 1626 N N . GLY A 1 203 ? 0.978 12.648 17.621 1.00 92.06 203 GLY A N 1
ATOM 1627 C CA . GLY A 1 203 ? 0.535 12.350 18.986 1.00 92.06 203 GLY A CA 1
ATOM 1628 C C . GLY A 1 203 ? 0.703 10.889 19.427 1.00 92.06 203 GLY A C 1
ATOM 1629 O O . GLY A 1 203 ? 0.301 10.544 20.546 1.00 92.06 203 GLY A O 1
ATOM 1630 N N . ASP A 1 204 ? 1.283 10.026 18.592 1.00 94.19 204 ASP A N 1
ATOM 1631 C CA . ASP A 1 204 ? 1.720 8.692 19.002 1.00 94.19 204 ASP A CA 1
ATOM 1632 C C . ASP A 1 204 ? 3.137 8.717 19.596 1.00 94.19 204 ASP A C 1
ATOM 1634 O O . ASP A 1 204 ? 3.986 9.526 19.226 1.00 94.19 204 ASP A O 1
ATOM 1638 N N . ASP A 1 205 ? 3.407 7.783 20.508 1.00 92.44 205 ASP A N 1
ATOM 1639 C CA . ASP A 1 205 ? 4.753 7.523 21.022 1.00 92.44 205 ASP A CA 1
ATOM 1640 C C . ASP A 1 205 ? 5.421 6.417 20.179 1.00 92.44 205 ASP A C 1
ATOM 1642 O O . ASP A 1 205 ? 5.006 5.252 20.280 1.00 92.44 205 ASP A O 1
ATOM 1646 N N . PRO A 1 206 ? 6.447 6.730 19.360 1.00 91.88 206 PRO A N 1
ATOM 1647 C CA . PRO A 1 206 ? 7.135 5.761 18.514 1.00 91.88 206 PRO A CA 1
ATOM 1648 C C . PRO A 1 206 ? 8.081 4.841 19.294 1.00 91.88 206 PRO A C 1
ATOM 1650 O O . PRO A 1 206 ? 8.829 4.103 18.663 1.00 91.88 206 PRO A O 1
ATOM 1653 N N . HIS A 1 207 ? 8.087 4.878 20.631 1.00 92.31 207 HIS A N 1
ATOM 1654 C CA . HIS A 1 207 ? 8.778 3.929 21.513 1.00 92.31 207 HIS A CA 1
ATOM 1655 C C . HIS A 1 207 ? 7.822 2.940 22.197 1.00 92.31 207 HIS A C 1
ATOM 1657 O O . HIS A 1 207 ? 8.251 2.120 23.010 1.00 92.31 207 HIS A O 1
ATOM 1663 N N . ARG A 1 208 ? 6.528 2.984 21.865 1.00 93.19 208 ARG A N 1
ATOM 1664 C CA . ARG A 1 208 ? 5.496 2.038 22.321 1.00 93.19 208 ARG A CA 1
ATOM 1665 C C . ARG A 1 208 ? 4.934 1.273 21.133 1.00 93.19 208 ARG A C 1
ATOM 1667 O O . ARG A 1 208 ? 5.304 1.556 20.000 1.00 93.19 208 ARG A O 1
ATOM 1674 N N . ALA A 1 209 ? 4.032 0.322 21.356 1.00 92.62 209 ALA A N 1
ATOM 1675 C CA . ALA A 1 209 ? 3.401 -0.398 20.253 1.00 92.62 209 ALA A CA 1
ATOM 1676 C C . ALA A 1 209 ? 2.615 0.557 19.325 1.00 92.62 209 ALA A C 1
ATOM 1678 O O . ALA A 1 209 ? 2.080 1.563 19.813 1.00 92.62 209 ALA A O 1
ATOM 1679 N N . PRO A 1 210 ? 2.503 0.252 18.018 1.00 95.25 210 PRO A N 1
ATOM 1680 C CA . PRO A 1 210 ? 1.796 1.108 17.068 1.00 95.25 210 PRO A CA 1
ATOM 1681 C C . PRO A 1 210 ? 0.343 1.304 17.481 1.00 95.25 210 PRO A C 1
ATOM 1683 O O . PRO A 1 210 ? -0.332 0.331 17.821 1.00 95.25 210 PRO A O 1
ATOM 1686 N N . ARG A 1 211 ? -0.156 2.544 17.450 1.00 95.81 211 ARG A N 1
ATOM 1687 C CA . ARG A 1 211 ? -1.563 2.816 17.772 1.00 95.81 211 ARG A CA 1
ATOM 1688 C C . ARG A 1 211 ? -2.498 2.342 16.657 1.00 95.81 211 ARG A C 1
ATOM 1690 O O . ARG A 1 211 ? -3.611 1.900 16.945 1.00 95.81 211 ARG A O 1
ATOM 1697 N N . TRP A 1 212 ? -2.044 2.430 15.413 1.00 97.31 212 TRP A N 1
ATOM 1698 C CA . TRP A 1 212 ? -2.861 2.206 14.229 1.00 97.31 212 TRP A CA 1
ATOM 1699 C C . TRP A 1 212 ? -2.488 0.906 13.544 1.00 97.31 212 TRP A C 1
ATOM 1701 O O . TRP A 1 212 ? -1.309 0.578 13.409 1.00 97.31 212 TRP A O 1
ATOM 1711 N N . TRP A 1 213 ? -3.512 0.173 13.124 1.00 97.56 213 TRP A N 1
ATOM 1712 C CA . TRP A 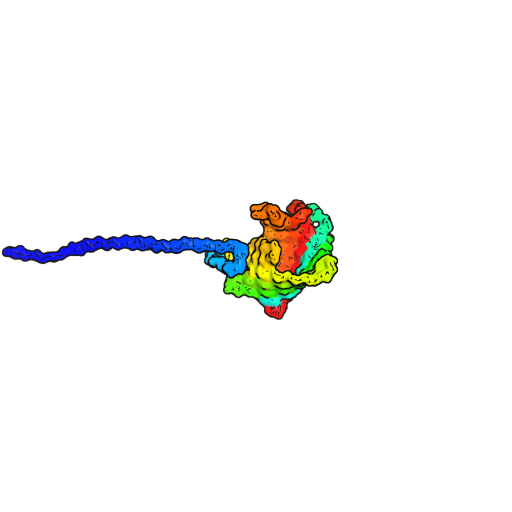1 213 ? -3.399 -1.142 12.513 1.00 97.56 213 TRP A CA 1
ATOM 1713 C C . TRP A 1 213 ? -4.306 -1.226 11.297 1.00 97.56 213 TRP A C 1
ATOM 1715 O O . TRP A 1 213 ? -5.387 -0.639 11.270 1.00 97.56 213 TRP A O 1
ATOM 1725 N N . PHE A 1 214 ? -3.871 -1.973 10.291 1.00 97.94 214 PHE A N 1
ATOM 1726 C CA . PHE A 1 214 ? -4.490 -1.964 8.973 1.00 97.94 214 PHE A CA 1
ATOM 1727 C C . PHE A 1 214 ? -4.689 -3.379 8.451 1.00 97.94 214 PHE A C 1
ATOM 1729 O O . PHE A 1 214 ? -3.795 -4.218 8.575 1.00 97.94 214 PHE A O 1
ATOM 1736 N N . SER A 1 215 ? -5.838 -3.633 7.829 1.00 98.06 215 SER A N 1
ATOM 1737 C CA . SER A 1 215 ? -6.088 -4.870 7.090 1.00 98.06 215 SER A CA 1
ATOM 1738 C C . SER A 1 215 ? -6.834 -4.583 5.793 1.00 98.06 215 SER A C 1
ATOM 1740 O O . SER A 1 215 ? -7.958 -4.093 5.814 1.00 98.06 215 SER A O 1
ATOM 1742 N N . GLY A 1 216 ? -6.209 -4.903 4.666 1.00 98.19 216 GLY A N 1
ATOM 1743 C CA . GLY A 1 216 ? -6.805 -4.889 3.338 1.00 98.19 216 GLY A CA 1
ATOM 1744 C C . GLY A 1 216 ? -7.053 -6.306 2.846 1.00 98.19 216 GLY A C 1
ATOM 1745 O O . GLY A 1 216 ? -6.201 -7.184 3.003 1.00 98.19 216 GLY A O 1
ATOM 1746 N N . ARG A 1 217 ? -8.210 -6.534 2.229 1.00 98.31 217 ARG A N 1
ATOM 1747 C CA . ARG A 1 217 ? -8.504 -7.784 1.527 1.00 98.31 217 ARG A CA 1
ATOM 1748 C C . ARG A 1 217 ? -9.275 -7.483 0.254 1.00 98.31 217 ARG A C 1
ATOM 1750 O O . ARG A 1 217 ? -10.391 -6.970 0.324 1.00 98.31 217 ARG A O 1
ATOM 1757 N N . TYR A 1 218 ? -8.697 -7.863 -0.879 1.00 98.56 218 TYR A N 1
ATOM 1758 C CA . TYR A 1 218 ? -9.224 -7.561 -2.201 1.00 98.56 218 TYR A CA 1
ATOM 1759 C C . TYR A 1 218 ? -9.255 -8.796 -3.086 1.00 98.56 218 TYR A C 1
ATOM 1761 O O . TYR A 1 218 ? -8.371 -9.655 -3.033 1.00 98.56 218 TYR A O 1
ATOM 1769 N N . HIS A 1 219 ? -10.271 -8.854 -3.932 1.00 98.56 219 HIS A N 1
ATOM 1770 C CA . HIS A 1 219 ? -10.459 -9.901 -4.914 1.00 98.56 219 HIS A CA 1
ATOM 1771 C C . HIS A 1 219 ? -10.231 -9.345 -6.310 1.00 98.56 219 HIS A C 1
ATOM 1773 O O . HIS A 1 219 ? -10.697 -8.254 -6.643 1.00 98.56 219 HIS A O 1
ATOM 1779 N N . ARG A 1 220 ? -9.511 -10.111 -7.128 1.00 98.31 220 ARG A N 1
ATOM 1780 C CA . ARG A 1 220 ? -9.341 -9.793 -8.542 1.00 98.31 220 ARG A CA 1
ATOM 1781 C C . ARG A 1 220 ? -10.686 -9.943 -9.250 1.00 98.31 220 ARG A C 1
ATOM 1783 O O . ARG A 1 220 ? -11.311 -10.997 -9.148 1.00 98.31 220 ARG A O 1
ATOM 1790 N N . ILE A 1 221 ? -11.099 -8.917 -9.984 1.00 97.75 221 ILE A N 1
ATOM 1791 C CA . ILE A 1 221 ? -12.344 -8.921 -10.769 1.00 97.75 221 ILE A CA 1
ATOM 1792 C C . ILE A 1 221 ? -12.104 -8.861 -12.281 1.00 97.75 221 ILE A C 1
ATOM 1794 O O . ILE A 1 221 ? -13.018 -9.140 -13.056 1.00 97.75 221 ILE A O 1
ATOM 1798 N N . ARG A 1 222 ? -10.889 -8.496 -12.704 1.00 88.88 222 ARG A N 1
ATOM 1799 C CA . ARG A 1 222 ? -10.444 -8.470 -14.100 1.00 88.88 222 ARG A CA 1
ATOM 1800 C C . ARG A 1 222 ? -8.935 -8.649 -14.180 1.00 88.88 222 ARG A C 1
ATOM 1802 O O . ARG A 1 222 ? -8.237 -8.098 -13.298 1.00 88.88 222 ARG A O 1
#